Protein AF-A0A395JWM8-F1 (afdb_monomer)

Solvent-accessible surface area (backbone atoms only — not comparable to full-atom values): 9733 Å² total; per-residue (Å²): 135,84,84,75,84,73,68,45,77,62,77,53,15,69,48,20,30,53,41,11,50,42,36,37,53,44,40,49,52,47,51,50,55,53,51,53,53,71,74,50,83,80,61,97,44,68,69,60,53,54,53,48,46,53,49,47,55,51,50,41,54,48,54,44,51,50,44,48,50,55,51,23,53,52,47,15,64,76,66,74,44,68,78,77,38,80,74,30,47,58,53,50,52,55,50,52,52,44,53,50,51,47,51,51,52,41,50,51,29,54,75,72,66,40,64,63,51,33,53,22,52,43,29,38,53,48,18,50,44,38,54,73,65,53,46,103,90,41,76,69,50,53,58,58,20,52,51,29,42,55,42,14,52,51,16,67,78,37,51,87,43,41,54,60,43,40,36,51,53,11,51,51,30,29,54,52,8,52,60,45,42,79,75,108

Foldseek 3Di:
DPPPLPQLQDCAAPLLLQLLVLLLVLLVVLVVLVVVCVVCVPDPCPVVSLVVNLVSVVVSLVSSVVSSVVSSVVSCVVVVHPSDDPSNVVLVVLVVVLSCVLSVVLVVCSVVVVNLLNQLVSLLSVLVSLVVSDDPVPPPSPVLSVLSNVLSVVSVVPSVCSSVSSNVSSVSSSVRNNVRNVVD

Structure (mmCIF, N/CA/C/O backbone):
data_AF-A0A395JWM8-F1
#
_entry.id   AF-A0A395JWM8-F1
#
loop_
_atom_site.group_PDB
_atom_site.id
_atom_site.type_symbol
_atom_site.label_atom_id
_atom_site.label_alt_id
_atom_site.label_comp_id
_atom_site.label_asym_id
_atom_site.label_entity_id
_atom_site.label_seq_id
_atom_site.pdbx_PDB_ins_code
_atom_site.Cartn_x
_atom_site.Cartn_y
_atom_site.Cartn_z
_atom_site.occupancy
_atom_site.B_iso_or_equiv
_atom_site.auth_seq_id
_atom_site.auth_comp_id
_atom_site.auth_asym_id
_atom_site.auth_atom_id
_atom_site.pdbx_PDB_model_num
ATOM 1 N N . MET A 1 1 ? -14.571 0.316 37.210 1.00 34.59 1 MET A N 1
ATOM 2 C CA . MET A 1 1 ? -13.840 0.720 35.985 1.00 34.59 1 MET A CA 1
ATOM 3 C C . MET A 1 1 ? -13.926 -0.396 34.956 1.00 34.59 1 MET A C 1
ATOM 5 O O . MET A 1 1 ? -13.241 -1.399 35.099 1.00 34.59 1 MET A O 1
ATOM 9 N N . ASN A 1 2 ? -14.806 -0.261 33.959 1.00 28.11 2 ASN A N 1
ATOM 10 C CA . ASN A 1 2 ? -14.905 -1.230 32.870 1.00 28.11 2 ASN A CA 1
ATOM 11 C C . ASN A 1 2 ? -13.830 -0.898 31.825 1.00 28.11 2 ASN A C 1
ATOM 13 O O . ASN A 1 2 ? -13.949 0.084 31.094 1.00 28.11 2 ASN A O 1
ATOM 17 N N . ASN A 1 3 ? -12.748 -1.674 31.808 1.00 33.34 3 ASN A N 1
ATOM 18 C CA . ASN A 1 3 ? -11.620 -1.515 30.894 1.00 33.34 3 ASN A CA 1
ATOM 19 C C . ASN A 1 3 ? -12.000 -2.058 29.502 1.00 33.34 3 ASN A C 1
ATOM 21 O O . ASN A 1 3 ? -11.396 -2.995 28.981 1.00 33.34 3 ASN A O 1
ATOM 25 N N . ASN A 1 4 ? -13.029 -1.476 28.885 1.00 35.28 4 ASN A N 1
ATOM 26 C CA . ASN A 1 4 ? -13.345 -1.738 27.490 1.00 35.28 4 ASN A CA 1
ATOM 27 C C . ASN A 1 4 ? -12.269 -1.053 26.641 1.00 35.28 4 ASN A C 1
ATOM 29 O O . ASN A 1 4 ? -12.384 0.122 26.290 1.00 35.28 4 ASN A O 1
ATOM 33 N N . GLY A 1 5 ? -11.201 -1.802 26.342 1.00 39.44 5 GLY A N 1
ATOM 34 C CA . GLY A 1 5 ? -10.105 -1.450 25.436 1.00 39.44 5 GLY A CA 1
ATOM 35 C C . GLY A 1 5 ? -10.590 -1.255 24.000 1.00 39.44 5 GLY A C 1
ATOM 36 O O . GLY A 1 5 ? -10.238 -2.010 23.094 1.00 39.44 5 GLY A O 1
ATOM 37 N N . SER A 1 6 ? -11.442 -0.256 23.790 1.00 43.66 6 SER A N 1
ATOM 38 C CA . SER A 1 6 ? -11.949 0.111 22.482 1.00 43.66 6 SER A CA 1
ATOM 39 C C . SER A 1 6 ? -10.825 0.805 21.713 1.00 43.66 6 SER A C 1
ATOM 41 O O . SER A 1 6 ? -10.387 1.907 22.026 1.00 43.66 6 SER A O 1
ATOM 43 N N . VAL A 1 7 ? -10.283 0.095 20.725 1.00 50.00 7 VAL A N 1
ATOM 44 C CA . VAL A 1 7 ? -9.241 0.619 19.843 1.00 50.00 7 VAL A CA 1
ATOM 45 C C . VAL A 1 7 ? -9.877 1.666 18.932 1.00 50.00 7 VAL A C 1
ATOM 47 O O . VAL A 1 7 ? -10.736 1.341 18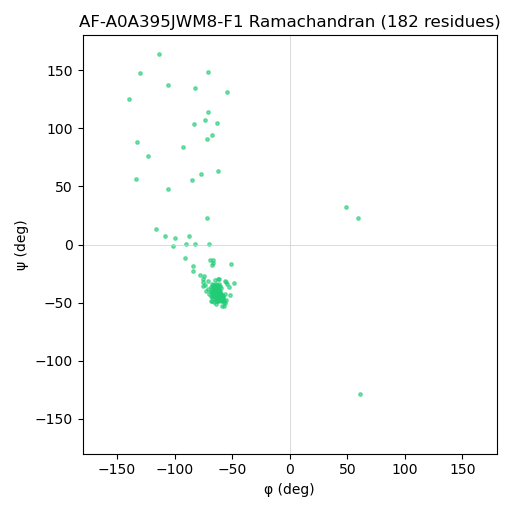.115 1.00 50.00 7 VAL A O 1
ATOM 50 N N . THR A 1 8 ? -9.461 2.919 19.088 1.00 49.91 8 THR A N 1
ATOM 51 C CA . THR A 1 8 ? -9.994 4.077 18.351 1.00 49.91 8 THR A CA 1
ATOM 52 C C . THR A 1 8 ? -9.340 4.269 16.981 1.00 49.91 8 THR A C 1
ATOM 54 O O . THR A 1 8 ? -9.891 4.924 16.103 1.00 49.91 8 THR A O 1
ATOM 57 N N . PHE A 1 9 ? -8.171 3.658 16.776 1.00 49.72 9 PHE A N 1
ATOM 58 C CA . PHE A 1 9 ? -7.410 3.724 15.532 1.00 49.72 9 PHE A CA 1
ATOM 59 C C . PHE A 1 9 ? -7.781 2.538 14.630 1.00 49.72 9 PHE A C 1
ATOM 61 O O . PHE A 1 9 ? -7.160 1.468 14.680 1.00 49.72 9 PHE A O 1
ATOM 68 N N . VAL A 1 10 ? -8.868 2.683 13.867 1.00 55.34 10 VAL A N 1
ATOM 69 C CA . VAL A 1 10 ? -9.337 1.645 12.941 1.00 55.34 10 VAL A CA 1
ATOM 70 C C . VAL A 1 10 ? -9.821 2.274 11.638 1.00 55.34 10 VAL A C 1
ATOM 72 O O . VAL A 1 10 ? -10.731 3.096 11.648 1.00 55.34 10 VAL A O 1
ATOM 75 N N . ALA A 1 11 ? -9.270 1.818 10.511 1.00 55.53 11 ALA A N 1
ATOM 76 C CA . ALA A 1 11 ? -9.900 1.993 9.207 1.00 55.53 11 ALA A CA 1
ATOM 77 C C . ALA A 1 11 ? -11.180 1.142 9.174 1.00 55.53 11 ALA A C 1
ATOM 79 O O . ALA A 1 11 ? -11.124 -0.067 8.948 1.00 55.53 11 ALA A O 1
ATOM 80 N N . LYS A 1 12 ? -12.324 1.744 9.499 1.00 60.56 12 LYS A N 1
ATOM 81 C CA . LYS A 1 12 ? -13.652 1.116 9.445 1.00 60.56 12 LYS A CA 1
ATOM 82 C C . LYS A 1 12 ? -14.615 2.026 8.690 1.00 60.56 12 LYS A C 1
ATOM 84 O O . LYS A 1 12 ? -14.480 3.249 8.754 1.00 60.56 12 LYS A O 1
ATOM 89 N N . GLY A 1 13 ? -15.567 1.426 7.979 1.00 69.50 13 GLY A N 1
ATOM 90 C CA . GLY A 1 13 ? -16.573 2.154 7.213 1.00 69.50 13 GLY A CA 1
ATOM 91 C C . GLY A 1 13 ? -15.953 3.035 6.126 1.00 69.50 13 GLY A C 1
ATOM 92 O O . GLY A 1 13 ? -15.089 2.593 5.364 1.00 69.50 13 GLY A O 1
ATOM 93 N N . PHE A 1 14 ? -16.353 4.309 6.110 1.00 72.31 14 PHE A N 1
ATOM 94 C CA . PHE A 1 14 ? -15.938 5.314 5.122 1.00 72.31 14 PHE A CA 1
ATOM 95 C C . PHE A 1 14 ? -14.420 5.488 4.984 1.00 72.31 14 PHE A C 1
ATOM 97 O O . PHE A 1 14 ? -13.937 5.697 3.874 1.00 72.31 14 PHE A O 1
ATOM 104 N N . ALA A 1 15 ? -13.652 5.346 6.069 1.00 76.81 15 ALA A N 1
ATOM 105 C CA . ALA A 1 15 ? -12.195 5.476 6.009 1.00 76.81 15 ALA A CA 1
ATOM 106 C C . ALA A 1 15 ? -11.557 4.416 5.093 1.00 76.81 15 ALA A C 1
ATOM 108 O O . ALA A 1 15 ? -10.639 4.723 4.340 1.00 76.81 15 ALA A O 1
ATOM 109 N N . SER A 1 16 ? -12.061 3.176 5.124 1.00 78.88 16 SER A N 1
ATOM 110 C CA . SER A 1 16 ? -11.543 2.101 4.267 1.00 78.88 16 SER A CA 1
ATOM 111 C C . SER A 1 16 ? -11.966 2.275 2.809 1.00 78.88 16 SER A C 1
ATOM 113 O O . SER A 1 16 ? -11.178 1.983 1.913 1.00 78.88 16 SER A O 1
ATOM 115 N N . ILE A 1 17 ? -13.175 2.794 2.566 1.00 82.56 17 ILE A N 1
ATOM 116 C CA . ILE A 1 17 ? -13.645 3.126 1.212 1.00 82.56 17 ILE A CA 1
ATOM 117 C C . ILE A 1 17 ? -12.709 4.156 0.578 1.00 82.56 17 ILE A C 1
ATOM 119 O O . ILE A 1 17 ? -12.233 3.956 -0.536 1.00 82.56 17 ILE A O 1
ATOM 123 N N . LEU A 1 18 ? -12.388 5.219 1.316 1.00 83.00 18 LEU A N 1
ATOM 124 C CA . LEU A 1 18 ? -11.545 6.297 0.812 1.00 83.00 18 LEU A CA 1
ATOM 125 C C . LEU A 1 18 ? -10.103 5.828 0.547 1.00 83.00 18 LEU A C 1
ATOM 127 O O . LEU A 1 18 ? -9.544 6.146 -0.499 1.00 83.00 18 LEU A O 1
ATOM 131 N N . ILE A 1 19 ? -9.543 4.986 1.427 1.00 84.56 19 ILE A N 1
ATOM 132 C CA . ILE A 1 19 ? -8.239 4.331 1.206 1.00 84.56 19 ILE A CA 1
ATOM 133 C C . ILE A 1 19 ? -8.249 3.500 -0.086 1.00 84.56 19 ILE A C 1
ATOM 135 O O . ILE A 1 19 ? -7.313 3.583 -0.879 1.00 84.56 19 ILE A O 1
ATOM 139 N N . GLY A 1 20 ? -9.309 2.726 -0.331 1.00 84.69 20 GLY A N 1
ATOM 140 C CA . GLY A 1 20 ? -9.424 1.934 -1.555 1.00 84.69 20 GLY A CA 1
ATOM 141 C C . GLY A 1 20 ? -9.522 2.785 -2.826 1.00 84.69 20 GLY A C 1
ATOM 142 O O . GLY A 1 20 ? -8.890 2.455 -3.829 1.00 84.69 20 GLY A O 1
ATOM 143 N N . ILE A 1 21 ? -10.230 3.920 -2.772 1.00 87.81 21 ILE A N 1
ATOM 144 C CA . ILE A 1 21 ? -10.287 4.894 -3.877 1.00 87.81 21 ILE A CA 1
ATOM 145 C C . ILE A 1 21 ? -8.895 5.470 -4.167 1.00 87.81 21 ILE A C 1
ATOM 147 O O . ILE A 1 21 ? -8.513 5.572 -5.333 1.00 87.81 21 ILE A O 1
ATOM 151 N N . TYR A 1 22 ? -8.107 5.799 -3.139 1.00 88.19 22 TYR A N 1
ATOM 152 C CA . TYR A 1 22 ? -6.743 6.294 -3.345 1.00 88.19 22 TYR A CA 1
ATOM 153 C C . TYR A 1 22 ? -5.828 5.263 -4.004 1.00 88.19 22 TYR A C 1
ATOM 155 O O . TYR A 1 22 ? -5.033 5.637 -4.862 1.00 88.19 22 TYR A O 1
ATOM 163 N N . PHE A 1 23 ? -5.963 3.976 -3.669 1.00 88.69 23 PHE A N 1
ATOM 164 C CA . PHE A 1 23 ? -5.222 2.919 -4.363 1.00 88.69 23 PHE A CA 1
ATOM 165 C C . PHE A 1 23 ? -5.619 2.794 -5.838 1.00 88.69 23 PHE A C 1
ATOM 167 O O . PHE A 1 23 ? -4.738 2.666 -6.687 1.00 88.69 23 PHE A O 1
ATOM 174 N N . LEU A 1 24 ? -6.915 2.884 -6.158 1.00 90.25 24 LEU A N 1
ATOM 175 C CA . LEU A 1 24 ? -7.394 2.838 -7.544 1.00 90.25 24 LEU A CA 1
ATOM 176 C C . LEU A 1 24 ? -6.892 4.029 -8.365 1.00 90.25 24 LEU A C 1
ATOM 178 O O . LEU A 1 24 ? -6.357 3.842 -9.459 1.00 90.25 24 LEU A O 1
ATOM 182 N N . LEU A 1 25 ? -7.021 5.243 -7.824 1.00 89.50 25 LEU A N 1
ATOM 183 C CA . LEU A 1 25 ? -6.516 6.453 -8.472 1.00 89.50 25 LEU A CA 1
ATOM 184 C C . LEU A 1 25 ? -4.995 6.399 -8.626 1.00 89.50 25 LEU A C 1
ATOM 186 O O . LEU A 1 25 ? -4.486 6.661 -9.711 1.00 89.50 25 LEU A O 1
ATOM 190 N N . GLY A 1 26 ? -4.273 5.999 -7.577 1.00 86.62 26 GLY A N 1
ATOM 191 C CA . GLY A 1 26 ? -2.822 5.840 -7.612 1.00 86.62 26 GLY A CA 1
ATOM 192 C C . GLY A 1 26 ? -2.371 4.878 -8.710 1.00 86.62 26 GLY A C 1
ATOM 193 O O . GLY A 1 26 ? -1.545 5.242 -9.542 1.00 86.62 26 GLY A O 1
ATOM 194 N N . ALA A 1 27 ? -2.963 3.682 -8.772 1.00 89.50 27 ALA A N 1
ATOM 195 C CA . ALA A 1 27 ? -2.657 2.700 -9.812 1.00 89.50 27 ALA A CA 1
ATOM 196 C C . ALA A 1 27 ? -2.959 3.238 -11.222 1.00 89.50 27 ALA A C 1
ATOM 198 O O . ALA A 1 27 ? -2.170 3.026 -12.144 1.00 89.50 27 ALA A O 1
ATOM 199 N N . TYR A 1 28 ? -4.076 3.953 -11.391 1.00 90.38 28 TYR A N 1
ATOM 200 C CA . TYR A 1 28 ? -4.449 4.580 -12.660 1.00 90.38 28 TYR A CA 1
ATOM 201 C C . TYR A 1 28 ? -3.445 5.650 -13.101 1.00 90.38 28 TYR A C 1
ATOM 203 O O . TYR A 1 28 ? -2.980 5.606 -14.240 1.00 90.38 28 TYR A O 1
ATOM 211 N N . PHE A 1 29 ? -3.068 6.572 -12.211 1.00 87.25 29 PHE A N 1
ATOM 212 C CA . PHE A 1 29 ? -2.105 7.625 -12.536 1.00 87.25 29 PHE A CA 1
ATOM 213 C C . PHE A 1 29 ? -0.725 7.052 -12.860 1.00 87.25 29 PHE A C 1
ATOM 215 O O . PHE A 1 29 ? -0.154 7.437 -13.875 1.00 87.25 29 PHE A O 1
ATOM 222 N N . ILE A 1 30 ? -0.237 6.074 -12.087 1.00 86.56 30 ILE A N 1
ATOM 223 C CA . ILE A 1 30 ? 1.038 5.397 -12.380 1.00 86.56 30 ILE A CA 1
ATOM 224 C C . ILE A 1 30 ? 0.989 4.747 -13.771 1.00 86.56 30 ILE A C 1
ATOM 226 O O . ILE A 1 30 ? 1.902 4.936 -14.574 1.00 86.56 30 ILE A O 1
ATOM 230 N N . LYS A 1 31 ? -0.095 4.027 -14.098 1.00 88.12 31 LYS A N 1
ATOM 231 C C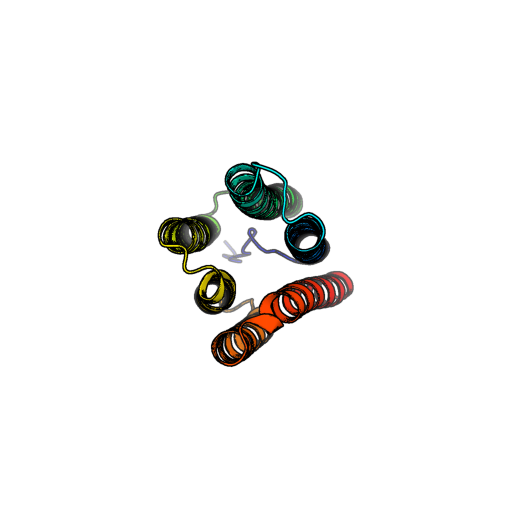A . LYS A 1 31 ? -0.256 3.391 -15.416 1.00 88.12 31 LYS A CA 1
ATOM 232 C C . LYS A 1 31 ? -0.321 4.420 -16.546 1.00 88.12 31 LYS A C 1
ATOM 234 O O . LYS A 1 31 ? 0.267 4.196 -17.598 1.00 88.12 31 LYS A O 1
ATOM 239 N N . SER A 1 32 ? -1.014 5.535 -16.329 1.00 85.44 32 SER A N 1
ATOM 240 C CA . SER A 1 32 ? -1.105 6.631 -17.298 1.00 85.44 32 SER A CA 1
ATOM 241 C C . SER A 1 32 ? 0.273 7.238 -17.584 1.00 85.44 32 SER A C 1
ATOM 243 O O . SER A 1 32 ? 0.659 7.354 -18.744 1.00 85.44 32 SER A O 1
ATOM 245 N N . THR A 1 33 ? 1.064 7.526 -16.545 1.00 83.75 33 THR A N 1
ATOM 246 C CA . THR A 1 33 ? 2.439 8.031 -16.695 1.00 83.75 33 THR A CA 1
ATOM 247 C C . THR A 1 33 ? 3.325 7.047 -17.465 1.00 83.75 33 THR A C 1
ATOM 249 O O . THR A 1 33 ? 4.024 7.458 -18.388 1.00 83.75 33 THR A O 1
ATOM 252 N N . ILE A 1 34 ? 3.243 5.746 -17.164 1.00 82.56 34 ILE A N 1
ATOM 253 C CA . ILE A 1 34 ? 4.003 4.707 -17.884 1.00 82.56 34 ILE A CA 1
ATOM 254 C C . ILE A 1 34 ? 3.566 4.593 -19.353 1.00 82.56 34 ILE A C 1
ATOM 256 O O . ILE A 1 34 ? 4.404 4.462 -20.239 1.00 82.56 34 ILE A O 1
ATOM 260 N N . ASN A 1 35 ? 2.269 4.667 -19.652 1.00 82.94 35 ASN A N 1
ATOM 261 C CA . ASN A 1 35 ? 1.793 4.582 -21.035 1.00 82.94 35 ASN A CA 1
ATOM 262 C C . ASN A 1 35 ? 2.208 5.802 -21.871 1.00 82.94 35 ASN A C 1
ATOM 264 O O . ASN A 1 35 ? 2.558 5.654 -23.044 1.00 82.94 35 ASN A O 1
ATOM 268 N N . ASN A 1 36 ? 2.196 6.995 -21.271 1.00 76.44 36 ASN A N 1
ATOM 269 C CA . ASN A 1 36 ? 2.671 8.208 -21.935 1.00 76.44 36 ASN A CA 1
ATOM 270 C C . ASN A 1 36 ? 4.167 8.097 -22.277 1.00 76.44 36 ASN A C 1
ATOM 272 O O . ASN A 1 36 ? 4.546 8.404 -23.404 1.00 76.44 36 ASN A O 1
ATOM 276 N N . LEU A 1 37 ? 4.980 7.541 -21.368 1.00 71.75 37 LEU A N 1
ATOM 277 C CA . LEU A 1 37 ? 6.400 7.243 -21.608 1.00 71.75 37 LEU A CA 1
ATOM 278 C C . LEU A 1 37 ? 6.630 6.335 -22.828 1.00 71.75 37 LEU A C 1
ATOM 280 O O . LEU A 1 37 ? 7.529 6.587 -23.625 1.00 71.75 37 LEU A O 1
ATOM 284 N N . VAL A 1 38 ? 5.816 5.287 -22.994 1.00 67.94 38 VAL A N 1
ATOM 285 C CA . VAL A 1 38 ? 5.940 4.337 -24.117 1.00 67.94 38 VAL A CA 1
ATOM 286 C C . VAL A 1 38 ? 5.527 4.967 -25.454 1.00 67.94 38 VAL A C 1
ATOM 288 O O . VAL A 1 38 ? 6.064 4.607 -26.499 1.00 67.94 38 VAL A O 1
ATOM 291 N N . THR A 1 39 ? 4.584 5.913 -25.437 1.00 65.56 39 THR A N 1
ATOM 292 C CA . THR A 1 39 ? 3.988 6.485 -26.658 1.00 65.56 39 THR A CA 1
ATOM 293 C C . THR A 1 39 ? 4.834 7.619 -27.256 1.00 65.56 39 THR A C 1
ATOM 295 O O . THR A 1 39 ? 4.753 7.872 -28.457 1.00 65.56 39 THR A O 1
ATOM 298 N N . THR A 1 40 ? 5.687 8.281 -26.463 1.00 61.94 40 THR A N 1
ATOM 299 C CA . THR A 1 40 ? 6.565 9.374 -26.927 1.00 61.94 40 THR A CA 1
ATOM 300 C C . THR A 1 40 ? 8.049 9.090 -26.639 1.00 61.94 40 THR A C 1
ATOM 302 O O . THR A 1 40 ? 8.627 9.697 -25.738 1.00 61.94 40 THR A O 1
ATOM 305 N N . PRO A 1 41 ? 8.713 8.212 -27.414 1.00 55.25 41 PRO A N 1
ATOM 306 C CA . PRO A 1 41 ? 10.078 7.744 -27.130 1.00 55.25 41 PRO A CA 1
ATOM 307 C C . PRO A 1 41 ? 11.201 8.792 -27.309 1.00 55.25 41 PRO A C 1
ATOM 309 O O . PRO A 1 41 ? 12.366 8.473 -27.088 1.00 55.25 41 PRO A O 1
ATOM 312 N N . HIS A 1 42 ? 10.889 10.036 -27.697 1.00 52.91 42 HIS A N 1
ATOM 313 C CA . HIS A 1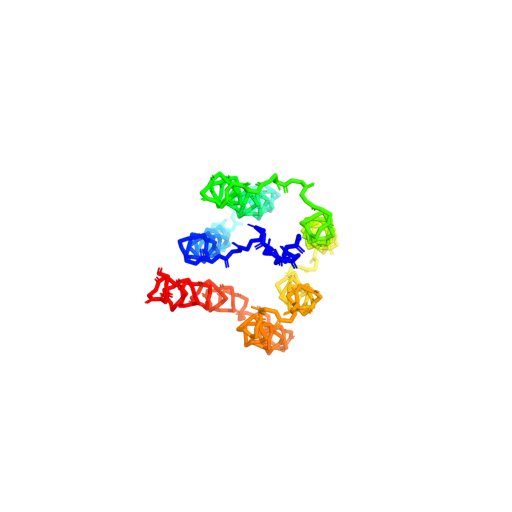 42 ? 11.876 11.089 -27.990 1.00 52.91 42 HIS A CA 1
ATOM 314 C C . HIS A 1 42 ? 11.829 12.313 -27.058 1.00 52.91 42 HIS A C 1
ATOM 316 O O . HIS A 1 42 ? 12.464 13.325 -27.361 1.00 52.91 42 HIS A O 1
ATOM 322 N N . SER A 1 43 ? 11.128 12.263 -25.921 1.00 53.06 43 SER A N 1
ATOM 323 C CA . SER A 1 43 ? 11.244 13.337 -24.927 1.00 53.06 43 SER A CA 1
ATOM 324 C C . SER A 1 43 ? 12.483 13.130 -24.033 1.00 53.06 43 SER A C 1
ATOM 326 O O . SER A 1 43 ? 12.704 12.034 -23.518 1.00 53.06 43 SER A O 1
ATOM 328 N N . PRO A 1 44 ? 13.296 14.171 -23.768 1.00 51.34 44 PRO A N 1
ATOM 329 C CA . PRO A 1 44 ? 14.456 14.096 -22.869 1.00 51.34 44 PRO A CA 1
ATOM 330 C C . PRO A 1 44 ? 14.067 13.983 -21.374 1.00 51.34 44 PRO A C 1
ATOM 332 O O . PRO A 1 44 ? 14.843 14.340 -20.491 1.00 51.34 44 PRO A O 1
ATOM 335 N N . THR A 1 45 ? 12.856 13.509 -21.060 1.00 57.47 45 THR A N 1
ATOM 336 C CA . THR A 1 45 ? 12.191 13.664 -19.755 1.00 57.47 45 THR A CA 1
ATOM 337 C C . THR A 1 45 ? 12.102 12.388 -18.924 1.00 57.47 45 THR A C 1
ATOM 339 O O . THR A 1 45 ? 11.499 12.428 -17.857 1.00 57.47 45 THR A O 1
ATOM 342 N N . VAL A 1 46 ? 12.732 11.283 -19.336 1.00 59.41 46 VAL A N 1
ATOM 343 C CA . VAL A 1 46 ? 12.621 9.973 -18.654 1.00 59.41 46 VAL A CA 1
ATOM 344 C C . VAL A 1 46 ? 12.928 10.062 -17.148 1.00 59.41 46 VAL A C 1
ATOM 346 O O . VAL A 1 46 ? 12.261 9.430 -16.331 1.00 59.41 46 VAL A O 1
ATOM 349 N N . PHE A 1 47 ? 13.884 10.912 -16.753 1.00 59.56 47 PHE A N 1
ATOM 350 C CA . PHE A 1 47 ? 14.166 11.190 -15.341 1.00 59.56 47 PHE A CA 1
ATOM 351 C C . PHE A 1 47 ? 13.000 11.894 -14.630 1.00 59.56 47 PHE A C 1
ATOM 353 O O . PHE A 1 47 ? 12.659 11.515 -13.513 1.00 59.56 47 PHE A O 1
ATOM 360 N N . SER A 1 48 ? 12.353 12.872 -15.272 1.00 67.56 48 SER A N 1
ATOM 361 C CA . SER A 1 48 ? 11.209 13.608 -14.710 1.00 67.56 48 SER A CA 1
ATOM 362 C C . SER A 1 48 ? 10.009 12.703 -14.439 1.00 67.56 48 SER A C 1
ATOM 364 O O . SER A 1 48 ? 9.302 12.896 -13.449 1.00 67.56 48 SER A O 1
ATOM 366 N N . ASP A 1 49 ? 9.789 11.703 -15.287 1.00 70.75 49 ASP A N 1
ATOM 367 C CA . ASP A 1 49 ? 8.621 10.830 -15.185 1.00 70.75 49 ASP A CA 1
ATOM 368 C C . ASP A 1 49 ? 8.759 9.820 -14.031 1.00 70.75 49 ASP A C 1
ATOM 370 O O . ASP A 1 49 ? 7.781 9.522 -13.342 1.00 70.75 49 ASP A O 1
ATOM 374 N N . ILE A 1 50 ? 9.985 9.371 -13.725 1.00 73.75 50 ILE A N 1
ATOM 375 C CA . ILE A 1 50 ? 10.268 8.549 -12.534 1.00 73.75 50 ILE A CA 1
ATOM 376 C C . ILE A 1 50 ? 9.989 9.345 -11.251 1.00 73.75 50 ILE A C 1
ATOM 378 O O . ILE A 1 50 ? 9.331 8.832 -10.341 1.00 73.75 50 ILE A O 1
ATOM 382 N N . TYR A 1 51 ? 10.429 10.608 -11.176 1.00 78.12 51 TYR A N 1
ATOM 383 C CA . TYR A 1 51 ? 10.112 11.477 -10.034 1.00 78.12 51 TYR A CA 1
ATOM 384 C C . TYR A 1 51 ? 8.605 11.707 -9.890 1.00 78.12 51 TYR A C 1
ATOM 386 O O . TYR A 1 51 ? 8.104 11.765 -8.767 1.00 78.12 51 TYR A O 1
ATOM 394 N N . LEU A 1 52 ? 7.870 11.771 -11.003 1.00 81.12 52 LEU A N 1
ATOM 395 C CA . LEU A 1 52 ? 6.412 11.890 -11.010 1.00 81.12 52 LEU A CA 1
ATOM 396 C C . LEU A 1 52 ? 5.749 10.637 -10.409 1.00 81.12 52 LEU A C 1
ATOM 398 O O . LEU A 1 52 ? 4.864 10.761 -9.563 1.00 81.12 52 LEU A O 1
ATOM 402 N N . ILE A 1 53 ? 6.221 9.431 -10.745 1.00 80.50 53 ILE A N 1
ATOM 403 C CA . ILE A 1 53 ? 5.725 8.177 -10.145 1.00 80.50 53 ILE A CA 1
ATOM 404 C C . ILE A 1 53 ? 5.998 8.133 -8.633 1.00 80.50 53 ILE A C 1
ATOM 406 O O . ILE A 1 53 ? 5.104 7.794 -7.853 1.00 80.50 53 ILE A O 1
ATOM 410 N N . VAL A 1 54 ? 7.206 8.512 -8.200 1.00 79.62 54 VAL A N 1
ATOM 411 C CA . VAL A 1 54 ? 7.556 8.587 -6.769 1.00 79.62 54 VAL A CA 1
ATOM 412 C C . VAL A 1 54 ? 6.688 9.620 -6.046 1.00 79.62 54 VAL A C 1
ATOM 414 O O . VAL A 1 54 ? 6.210 9.353 -4.940 1.00 79.62 54 VAL A O 1
ATOM 417 N N . LEU A 1 55 ? 6.424 10.766 -6.679 1.00 83.44 55 LEU A N 1
ATOM 418 C CA . LEU A 1 55 ? 5.527 11.790 -6.151 1.00 83.44 55 LEU A CA 1
ATOM 419 C C . LEU A 1 55 ? 4.101 11.249 -5.988 1.00 83.44 55 LEU A C 1
ATOM 421 O O . LEU A 1 55 ? 3.524 11.421 -4.918 1.00 83.44 55 LEU A O 1
ATOM 425 N N . ILE A 1 56 ? 3.560 10.533 -6.982 1.00 83.88 56 ILE A N 1
ATOM 426 C CA . ILE A 1 56 ? 2.234 9.896 -6.882 1.00 83.88 56 ILE A CA 1
ATOM 427 C C . ILE A 1 56 ? 2.197 8.907 -5.710 1.00 83.88 56 ILE A C 1
ATOM 429 O O . ILE A 1 56 ? 1.270 8.959 -4.900 1.00 83.88 56 ILE A O 1
ATOM 433 N N . LEU A 1 57 ? 3.201 8.032 -5.580 1.00 82.00 57 LEU A N 1
ATOM 434 C CA . LEU A 1 57 ? 3.291 7.071 -4.472 1.00 82.00 57 LEU A CA 1
ATOM 435 C C . LEU A 1 57 ? 3.303 7.775 -3.111 1.00 82.00 57 LEU A C 1
ATOM 437 O O . LEU A 1 57 ? 2.567 7.387 -2.199 1.00 82.00 57 LEU A O 1
ATOM 441 N N . PHE A 1 58 ? 4.100 8.836 -2.987 1.00 82.75 58 PHE A N 1
ATOM 442 C CA . PHE A 1 58 ? 4.178 9.643 -1.776 1.00 82.75 58 PHE A CA 1
ATOM 443 C C . PHE A 1 58 ? 2.844 10.336 -1.461 1.00 82.75 58 PHE A C 1
ATOM 445 O O . PHE A 1 58 ? 2.371 10.273 -0.324 1.00 82.75 58 PHE A O 1
ATOM 452 N N . THR A 1 59 ? 2.188 10.928 -2.463 1.00 84.00 59 THR A N 1
ATOM 453 C CA . THR A 1 59 ? 0.873 11.566 -2.318 1.00 84.00 59 THR A CA 1
ATOM 454 C C . THR A 1 59 ? -0.196 10.566 -1.881 1.00 84.00 59 THR A C 1
ATOM 456 O O . THR A 1 59 ? -0.948 10.852 -0.949 1.00 84.00 59 THR A O 1
ATOM 459 N N . VAL A 1 60 ? -0.247 9.375 -2.485 1.00 85.31 60 VAL A N 1
ATOM 460 C CA . VAL A 1 60 ? -1.205 8.321 -2.106 1.00 85.31 60 VAL A CA 1
ATOM 461 C C . VAL A 1 60 ? -0.987 7.892 -0.652 1.00 85.31 60 VAL A C 1
ATOM 463 O O . VAL A 1 60 ? -1.945 7.827 0.123 1.00 85.31 60 VAL A O 1
ATOM 466 N N . LEU A 1 61 ? 0.264 7.662 -0.243 1.00 81.69 61 LEU A N 1
ATOM 467 C CA . LEU A 1 61 ? 0.601 7.296 1.139 1.00 81.69 61 LEU A CA 1
ATOM 468 C C . LEU A 1 61 ? 0.229 8.392 2.150 1.00 81.69 61 LEU A C 1
ATOM 470 O O . LEU A 1 61 ? -0.301 8.085 3.229 1.00 81.69 61 LEU A O 1
ATOM 474 N N . LEU A 1 62 ? 0.459 9.660 1.801 1.00 83.12 62 LEU A N 1
ATOM 475 C CA . LEU A 1 62 ? 0.052 10.809 2.609 1.00 83.12 62 LEU A CA 1
ATOM 476 C C . LEU A 1 62 ? -1.470 10.898 2.742 1.00 83.12 62 LEU A C 1
ATOM 478 O O . LEU A 1 62 ? -1.969 11.001 3.864 1.00 83.12 62 LEU A O 1
ATOM 482 N N . CYS A 1 63 ? -2.217 10.802 1.639 1.00 81.69 63 CYS A N 1
ATOM 483 C CA . CYS A 1 63 ? -3.683 10.848 1.646 1.00 81.69 63 CYS A CA 1
ATOM 484 C C . CYS A 1 63 ? -4.294 9.717 2.487 1.00 81.69 63 CYS A C 1
ATOM 486 O O . CYS A 1 63 ? -5.201 9.965 3.294 1.00 81.69 63 CYS A O 1
ATOM 488 N N . CYS A 1 64 ? -3.766 8.496 2.368 1.00 79.75 64 CYS A N 1
ATOM 489 C CA . CYS A 1 64 ? -4.169 7.357 3.194 1.00 79.75 64 CYS A CA 1
ATOM 490 C C . CYS A 1 64 ? -3.922 7.621 4.687 1.00 79.75 64 CYS A C 1
ATOM 492 O O . CYS A 1 64 ? -4.812 7.408 5.516 1.00 79.75 64 CYS A O 1
ATOM 494 N N . SER A 1 65 ? -2.740 8.136 5.035 1.00 76.38 65 SER A N 1
ATOM 495 C CA . SER A 1 65 ? -2.374 8.426 6.427 1.00 76.38 65 SER A CA 1
ATOM 496 C C . SER A 1 65 ? -3.208 9.557 7.026 1.00 76.38 65 SER A C 1
ATOM 498 O O . SER A 1 65 ? -3.684 9.442 8.159 1.00 76.38 65 SER A O 1
ATOM 500 N N . LEU A 1 66 ? -3.447 10.622 6.258 1.00 76.38 66 LEU A N 1
ATOM 501 C CA . LEU A 1 66 ? -4.257 11.759 6.684 1.00 76.38 66 LEU A CA 1
ATOM 502 C C . LEU A 1 66 ? -5.712 11.342 6.916 1.00 76.38 66 LEU A C 1
ATOM 504 O O . LEU A 1 66 ? -6.302 11.685 7.939 1.00 76.38 66 LEU A O 1
ATOM 508 N N . THR A 1 67 ? -6.264 10.533 6.011 1.00 77.31 67 THR A N 1
ATOM 509 C CA . THR A 1 67 ? -7.614 9.973 6.145 1.00 77.31 67 THR A CA 1
ATOM 510 C C . THR A 1 67 ? -7.746 9.170 7.423 1.00 77.31 67 THR A C 1
ATOM 512 O O . THR A 1 67 ? -8.669 9.392 8.209 1.00 77.31 67 THR A O 1
ATOM 515 N N . LEU A 1 68 ? -6.794 8.275 7.683 1.00 73.12 68 LEU A N 1
ATOM 516 C CA . LEU A 1 68 ? -6.823 7.474 8.894 1.00 73.12 68 LEU A CA 1
ATOM 517 C C . LEU A 1 68 ? -6.751 8.343 10.155 1.00 73.12 68 LEU A C 1
ATOM 519 O O . LEU A 1 68 ? -7.476 8.088 11.116 1.00 73.12 68 LEU A O 1
ATOM 523 N N . PHE A 1 69 ? -5.931 9.395 10.138 1.00 74.12 69 PHE A N 1
ATOM 524 C CA . PHE A 1 69 ? -5.798 10.325 11.256 1.00 74.12 69 PHE A CA 1
ATOM 525 C C . PHE A 1 69 ? -7.077 11.141 11.507 1.00 74.12 69 PHE A C 1
ATOM 527 O O . PHE A 1 69 ? -7.530 11.238 12.651 1.00 74.12 69 PHE A O 1
ATOM 534 N N . ILE A 1 70 ? -7.701 11.685 10.455 1.00 75.69 70 ILE A N 1
ATOM 535 C CA . ILE A 1 70 ? -8.951 12.458 10.554 1.00 75.69 70 ILE A CA 1
ATOM 536 C C . ILE A 1 70 ? -10.077 11.581 11.111 1.00 75.69 70 ILE A C 1
ATOM 538 O O . ILE A 1 70 ? -10.765 11.976 12.058 1.00 75.69 70 ILE A O 1
ATOM 542 N N . PHE A 1 71 ? -10.243 10.370 10.574 1.00 69.44 71 PHE A N 1
ATOM 543 C CA . PHE A 1 71 ? -11.278 9.452 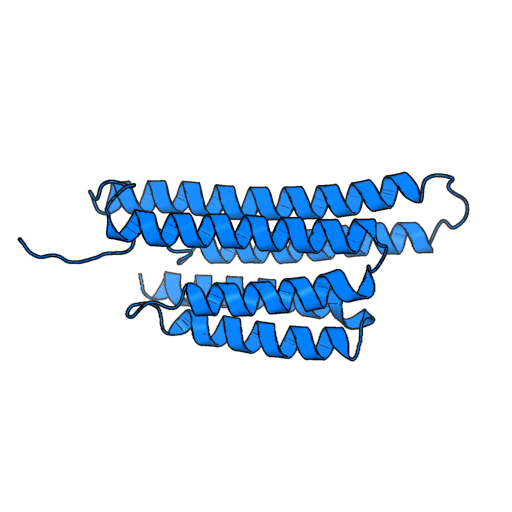11.045 1.00 69.44 71 PHE A CA 1
ATOM 544 C C . PHE A 1 71 ? -10.996 8.937 12.457 1.00 69.44 71 PHE A C 1
ATOM 546 O O . PHE A 1 71 ? -11.927 8.858 13.256 1.00 69.44 71 PHE A O 1
ATOM 553 N N . ALA A 1 72 ? -9.736 8.682 12.821 1.00 66.88 72 ALA A N 1
ATOM 554 C CA . ALA A 1 72 ? -9.373 8.349 14.198 1.00 66.88 72 ALA A CA 1
ATOM 555 C C . ALA A 1 72 ? -9.717 9.488 15.176 1.00 66.88 72 ALA A C 1
ATOM 557 O O . ALA A 1 72 ? -10.250 9.227 16.257 1.00 66.88 72 ALA A O 1
ATOM 558 N N . LYS A 1 73 ? -9.481 10.752 14.786 1.00 67.19 73 LYS A N 1
ATOM 559 C CA . LYS A 1 73 ? -9.875 11.944 15.560 1.00 67.19 73 LYS A CA 1
ATOM 560 C C . LYS A 1 73 ? -11.388 12.032 15.749 1.00 67.19 73 LYS A C 1
ATOM 562 O O . LYS A 1 73 ? -11.844 12.273 16.868 1.00 67.19 73 LYS A O 1
ATOM 567 N N . LYS A 1 74 ? -12.159 11.803 14.683 1.00 67.12 74 LYS A N 1
ATOM 568 C CA . LYS A 1 74 ? -13.628 11.797 14.732 1.00 67.12 74 LYS A CA 1
ATOM 569 C C . LYS A 1 74 ? -14.156 10.689 15.653 1.00 67.12 74 LYS A C 1
ATOM 571 O O . LYS A 1 74 ? -14.928 10.981 16.563 1.00 67.12 74 LYS A O 1
ATOM 576 N N . LEU A 1 75 ? -13.653 9.463 15.499 1.00 63.53 75 LEU A N 1
ATOM 577 C CA . LEU A 1 75 ? -14.075 8.303 16.293 1.00 63.53 75 LEU A CA 1
ATOM 578 C C . LEU A 1 75 ? -13.749 8.461 17.790 1.00 63.53 75 LEU A C 1
ATOM 580 O O . LEU A 1 75 ? -14.497 7.988 18.643 1.00 63.53 75 LEU A O 1
ATOM 584 N N . ALA A 1 76 ? -12.637 9.124 18.124 1.00 60.25 76 ALA A N 1
ATOM 585 C CA . ALA A 1 76 ? -12.265 9.414 19.510 1.00 60.25 76 ALA A CA 1
ATOM 586 C C . ALA A 1 76 ? -13.201 10.428 20.166 1.00 60.25 76 ALA A C 1
ATOM 588 O O . ALA A 1 76 ? -13.593 10.242 21.319 1.00 60.25 76 ALA A O 1
ATOM 589 N N . LYS A 1 77 ? -13.597 11.463 19.414 1.00 61.28 77 LYS A N 1
ATOM 590 C CA . LYS A 1 77 ? -14.558 12.468 19.876 1.00 61.28 77 LYS A CA 1
ATOM 591 C C . LYS A 1 77 ? -15.937 11.847 20.115 1.00 61.28 77 LYS A C 1
ATOM 593 O O . LYS A 1 77 ? -16.534 12.106 21.152 1.00 61.28 77 LYS A O 1
ATOM 598 N N . GLU A 1 78 ? -16.402 10.994 19.202 1.00 61.62 78 GLU A N 1
ATOM 599 C CA . GLU A 1 78 ? -17.695 10.298 19.319 1.00 61.62 78 GLU A CA 1
ATOM 600 C C . GLU A 1 78 ? -17.737 9.312 20.495 1.00 61.62 78 GLU A C 1
ATOM 602 O O . GLU A 1 78 ? -18.767 9.173 21.146 1.00 61.62 78 GLU A O 1
ATOM 607 N N . ARG A 1 79 ? -16.615 8.654 20.813 1.00 61.72 79 ARG A N 1
ATOM 608 C CA . ARG A 1 79 ? -16.539 7.674 21.912 1.00 61.72 79 ARG A CA 1
ATOM 609 C C . ARG A 1 79 ? -16.159 8.275 23.267 1.00 61.72 79 ARG A C 1
ATOM 611 O O . ARG A 1 79 ? -16.026 7.523 24.226 1.00 61.72 79 ARG A O 1
ATOM 618 N N . GLN A 1 80 ? -15.943 9.592 23.344 1.00 58.84 80 GLN A N 1
ATOM 619 C CA . GLN A 1 80 ? -15.420 10.294 24.526 1.00 58.84 80 GLN A CA 1
ATOM 620 C C . GLN A 1 80 ? -14.158 9.646 25.134 1.00 58.84 80 GLN A C 1
ATOM 622 O O . GLN A 1 80 ? -13.923 9.698 26.339 1.00 58.84 80 GLN A O 1
ATOM 627 N N . VAL A 1 81 ? -13.316 9.034 24.296 1.00 60.38 81 VAL A N 1
ATOM 628 C CA . VAL A 1 81 ? -12.037 8.450 24.724 1.00 60.38 81 VAL A CA 1
ATOM 629 C C . VAL A 1 81 ? -10.912 9.364 24.255 1.00 60.38 81 VAL A C 1
ATOM 631 O O . VAL A 1 81 ? -10.907 9.814 23.110 1.00 60.38 81 VAL A O 1
ATOM 634 N N . LEU A 1 82 ? -9.916 9.605 25.112 1.00 53.59 82 LEU A N 1
ATOM 635 C CA . LEU A 1 82 ? -8.693 10.300 24.708 1.00 53.59 82 LEU A CA 1
ATOM 636 C C . LEU A 1 82 ? -8.054 9.584 23.505 1.00 53.59 82 LEU A C 1
ATOM 638 O O . LEU A 1 82 ? -7.826 8.372 23.537 1.00 53.59 82 LEU A O 1
ATOM 642 N N . LEU A 1 83 ? -7.703 10.349 22.465 1.00 51.72 83 LEU A N 1
ATOM 643 C CA . LEU A 1 83 ? -6.980 9.868 21.273 1.00 51.72 83 LEU A CA 1
ATOM 644 C C . LEU A 1 83 ? -5.748 9.023 21.629 1.00 51.72 83 LEU A C 1
ATOM 646 O O . LEU A 1 83 ? -5.407 8.058 20.940 1.00 51.72 83 LEU A O 1
ATOM 650 N N . TYR A 1 84 ? -5.121 9.382 22.747 1.00 48.50 84 TYR A N 1
ATOM 651 C CA . TYR A 1 84 ? -3.889 8.821 23.271 1.00 48.50 84 TYR A CA 1
ATOM 652 C C . TYR A 1 84 ? -4.127 7.909 24.488 1.00 48.50 84 TYR A C 1
ATOM 654 O O . TYR A 1 84 ? -3.461 8.023 25.511 1.00 48.50 84 TYR A O 1
ATOM 662 N N . ASN A 1 85 ? -5.094 6.992 24.407 1.00 57.75 85 ASN A N 1
ATOM 663 C CA . ASN A 1 85 ? -5.218 5.919 25.400 1.00 57.75 85 ASN A CA 1
ATOM 664 C C . ASN A 1 85 ? -4.058 4.902 25.238 1.00 57.75 85 ASN A C 1
ATOM 666 O O . ASN A 1 85 ? -3.588 4.659 24.124 1.00 57.75 85 ASN A O 1
ATOM 670 N N . ILE A 1 86 ? -3.601 4.266 26.320 1.00 53.50 86 ILE A N 1
ATOM 671 C CA . ILE A 1 86 ? -2.448 3.340 26.371 1.00 53.50 86 ILE A CA 1
ATOM 672 C C . ILE A 1 86 ? -2.581 2.179 25.358 1.00 53.50 86 ILE A C 1
ATOM 674 O O . ILE A 1 86 ? -1.588 1.754 24.764 1.00 53.50 86 ILE A O 1
ATOM 678 N N . SER A 1 87 ? -3.808 1.718 25.076 1.00 53.94 87 SER A N 1
ATOM 679 C CA . SER A 1 87 ? -4.084 0.726 24.013 1.00 53.94 87 SER A CA 1
ATOM 680 C C . SER A 1 87 ? -4.022 1.299 22.584 1.00 53.94 87 SER A C 1
ATOM 682 O O . SER A 1 87 ? -3.658 0.588 21.644 1.00 53.94 87 SER A O 1
ATOM 684 N N . SER A 1 88 ? -4.338 2.586 22.403 1.00 59.56 88 SER A N 1
ATOM 685 C CA . SER A 1 88 ? -4.230 3.299 21.119 1.00 59.56 88 SER A CA 1
ATOM 686 C C . SER A 1 88 ? -2.765 3.572 20.767 1.00 59.56 88 SER A C 1
ATOM 688 O O . SER A 1 88 ? -2.356 3.342 19.631 1.00 59.56 88 SER A O 1
ATOM 690 N N . LYS A 1 89 ? -1.939 3.937 21.761 1.00 65.25 89 LYS A N 1
ATOM 691 C CA . LYS A 1 89 ? -0.518 4.279 21.575 1.00 65.25 89 LYS A CA 1
ATOM 692 C C . LYS A 1 89 ? 0.269 3.163 20.879 1.00 65.25 89 LYS A C 1
ATOM 694 O O . LYS A 1 89 ? 0.929 3.426 19.882 1.00 65.25 89 LYS A O 1
ATOM 699 N N . LYS A 1 90 ? 0.120 1.906 21.321 1.00 69.38 90 LYS A N 1
ATOM 700 C CA . LYS A 1 90 ? 0.763 0.748 20.664 1.00 69.38 90 LYS A CA 1
ATOM 701 C C . LYS A 1 90 ? 0.305 0.570 19.213 1.00 69.38 90 LYS A C 1
ATOM 703 O O . LYS A 1 90 ? 1.124 0.310 18.340 1.00 69.38 90 LYS A O 1
ATOM 708 N N . THR A 1 91 ? -0.992 0.733 18.950 1.00 67.69 91 THR A N 1
ATOM 709 C CA . THR A 1 91 ? -1.555 0.578 17.598 1.00 67.69 91 THR A CA 1
ATOM 710 C C . THR A 1 91 ? -1.045 1.670 16.659 1.00 67.69 91 THR A C 1
ATOM 712 O O . THR A 1 91 ? -0.653 1.363 15.539 1.00 67.69 91 THR A O 1
ATOM 715 N N . VAL A 1 92 ? -0.994 2.921 17.127 1.00 71.25 92 VAL A N 1
ATOM 716 C CA . VAL A 1 92 ? -0.456 4.057 16.365 1.00 71.25 92 VAL A CA 1
ATOM 717 C C . VAL A 1 92 ? 1.033 3.870 16.091 1.00 71.25 92 VAL A C 1
ATOM 719 O O . VAL A 1 92 ? 1.451 4.027 14.952 1.00 71.25 92 VAL A O 1
ATOM 722 N N . THR A 1 93 ? 1.834 3.465 17.082 1.00 73.81 93 THR A N 1
ATOM 723 C CA . THR A 1 93 ? 3.273 3.232 16.877 1.00 73.81 93 THR A CA 1
ATOM 724 C C . THR A 1 93 ? 3.532 2.161 15.817 1.00 73.81 93 THR A C 1
ATOM 726 O O . THR A 1 93 ? 4.314 2.394 14.901 1.00 73.81 93 THR A O 1
ATOM 729 N N . ILE A 1 94 ? 2.849 1.014 15.887 1.00 79.50 94 ILE A N 1
ATOM 730 C CA . ILE A 1 94 ? 3.021 -0.052 14.887 1.00 79.50 94 ILE A CA 1
ATOM 731 C C . ILE A 1 94 ? 2.479 0.387 13.511 1.00 79.50 94 ILE A C 1
ATOM 733 O O . ILE A 1 94 ? 3.054 0.027 12.485 1.00 79.50 94 ILE A O 1
ATOM 737 N N . TYR A 1 95 ? 1.404 1.187 13.462 1.00 80.50 95 TYR A N 1
ATOM 738 C CA . TYR A 1 95 ? 0.927 1.791 12.213 1.00 80.50 95 TYR A CA 1
ATOM 739 C C . TYR A 1 95 ? 2.013 2.668 11.575 1.00 80.50 95 TYR A C 1
ATOM 741 O O . TYR A 1 95 ? 2.375 2.453 10.420 1.00 80.50 95 TYR A O 1
ATOM 749 N N . THR A 1 96 ? 2.572 3.604 12.343 1.00 78.12 96 THR A N 1
ATOM 750 C CA . THR A 1 96 ? 3.598 4.538 11.867 1.00 78.12 96 THR A CA 1
ATOM 751 C C . THR A 1 96 ? 4.853 3.803 11.402 1.00 78.12 96 THR A C 1
ATOM 753 O O . THR A 1 96 ? 5.348 4.087 10.316 1.00 78.12 96 THR A O 1
ATOM 756 N N . ILE A 1 97 ? 5.329 2.818 12.172 1.00 83.50 97 ILE A N 1
ATOM 757 C CA . ILE A 1 97 ? 6.481 1.987 11.785 1.00 83.50 97 ILE A CA 1
ATOM 758 C C . ILE A 1 97 ? 6.202 1.254 10.468 1.00 83.50 97 ILE A C 1
ATOM 760 O O . ILE A 1 97 ? 7.059 1.231 9.591 1.00 83.50 97 ILE A O 1
ATOM 764 N N . GLY A 1 98 ? 5.001 0.696 10.300 1.00 85.75 98 GLY A N 1
ATOM 765 C CA . GLY A 1 98 ? 4.620 0.003 9.070 1.00 85.75 98 GLY A CA 1
ATOM 766 C C . GLY A 1 98 ? 4.604 0.897 7.835 1.00 85.75 98 GLY A C 1
ATOM 767 O O . GLY A 1 98 ? 5.137 0.507 6.802 1.00 85.75 98 GLY A O 1
ATOM 768 N N . ILE A 1 99 ? 4.047 2.107 7.942 1.00 82.38 99 ILE A N 1
ATOM 769 C CA . ILE A 1 99 ? 4.049 3.082 6.840 1.00 82.38 99 ILE A CA 1
ATOM 770 C C . ILE A 1 99 ? 5.471 3.514 6.485 1.00 82.38 99 ILE A C 1
ATOM 772 O O . ILE A 1 99 ? 5.811 3.551 5.304 1.00 82.38 99 ILE A O 1
ATOM 776 N N . ILE A 1 100 ? 6.311 3.798 7.486 1.00 85.88 100 ILE A N 1
ATOM 777 C CA . ILE A 1 100 ? 7.717 4.151 7.255 1.00 85.88 100 ILE A CA 1
ATOM 778 C C . ILE A 1 100 ? 8.435 3.002 6.541 1.00 85.88 100 ILE A C 1
ATOM 780 O O . ILE A 1 100 ? 9.137 3.242 5.564 1.00 85.88 100 ILE A O 1
ATOM 784 N N . LEU A 1 101 ? 8.216 1.758 6.976 1.00 89.88 101 LEU A N 1
ATOM 785 C CA . LEU A 1 101 ? 8.819 0.579 6.359 1.00 89.88 101 LEU A CA 1
ATOM 786 C C . LEU A 1 101 ? 8.354 0.386 4.906 1.00 89.88 101 LEU A C 1
ATOM 788 O O . LEU A 1 101 ? 9.178 0.122 4.032 1.00 89.88 101 LEU A O 1
ATOM 792 N N . LEU A 1 102 ? 7.058 0.550 4.627 1.00 88.88 102 LEU A N 1
ATOM 793 C CA . LEU A 1 102 ? 6.493 0.462 3.273 1.00 88.88 102 LEU A CA 1
ATOM 794 C C . LEU A 1 102 ? 7.048 1.543 2.344 1.00 88.88 102 LEU A C 1
ATOM 796 O O . LEU A 1 102 ? 7.398 1.256 1.199 1.00 88.88 102 LEU A O 1
ATOM 800 N N . PHE A 1 103 ? 7.146 2.777 2.835 1.00 86.69 103 PHE A N 1
ATOM 801 C CA . PHE A 1 103 ? 7.670 3.887 2.052 1.00 86.69 103 PHE A CA 1
ATOM 802 C C . PHE A 1 103 ? 9.168 3.728 1.784 1.00 86.69 103 PHE A C 1
ATOM 804 O O . PHE A 1 103 ? 9.595 3.822 0.636 1.00 86.69 103 PHE A O 1
ATOM 811 N N . LEU A 1 104 ? 9.956 3.428 2.821 1.00 88.31 104 LEU A N 1
ATOM 812 C CA . LEU A 1 104 ? 11.407 3.314 2.704 1.00 88.31 104 LEU A CA 1
ATOM 813 C C . LEU A 1 104 ? 11.813 2.129 1.824 1.00 88.31 104 LEU A C 1
ATOM 815 O O . LEU A 1 104 ? 12.673 2.288 0.966 1.00 88.31 104 LEU A O 1
ATOM 819 N N . SER A 1 105 ? 11.16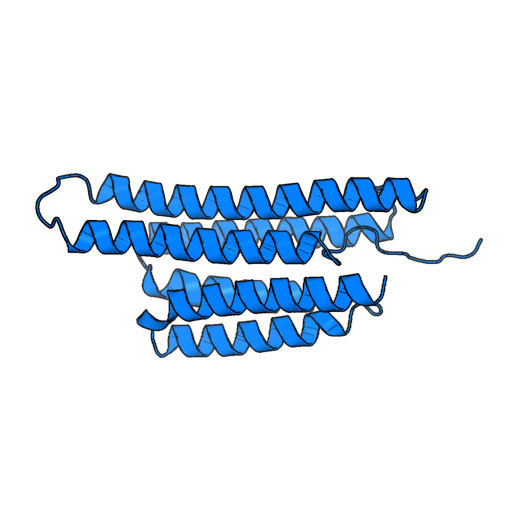5 0.970 1.982 1.00 90.12 105 SER A N 1
ATOM 820 C CA . SER A 1 105 ? 11.406 -0.186 1.105 1.00 90.12 105 SER A CA 1
ATOM 821 C C . SER A 1 105 ? 11.099 0.141 -0.356 1.00 90.12 105 SER A C 1
ATOM 823 O O . SER A 1 105 ? 11.950 -0.077 -1.213 1.00 90.12 105 SER A O 1
ATOM 825 N N . SER A 1 106 ? 9.939 0.741 -0.640 1.00 86.50 106 SER A N 1
ATOM 826 C CA . SER A 1 106 ? 9.579 1.153 -2.003 1.00 86.50 106 SER A CA 1
ATOM 827 C C . SER A 1 106 ? 10.60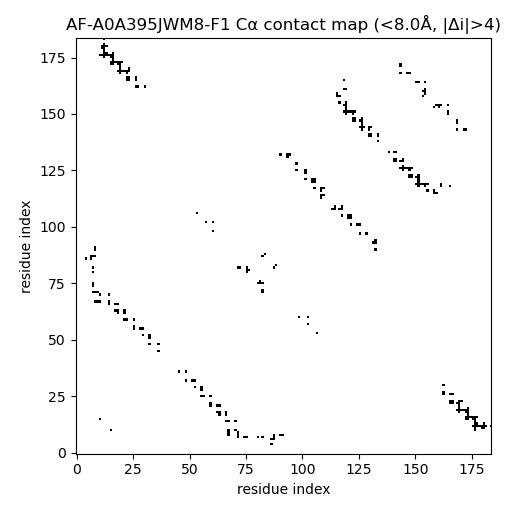5 2.133 -2.578 1.00 86.50 106 SER A C 1
ATOM 829 O O . SER A 1 106 ? 11.042 1.966 -3.714 1.00 86.50 106 SER A O 1
ATOM 831 N N . LEU A 1 107 ? 11.047 3.113 -1.784 1.00 86.69 107 LEU A N 1
ATOM 832 C CA . LEU A 1 107 ? 12.036 4.107 -2.197 1.00 86.69 107 LEU A CA 1
ATOM 833 C C . LEU A 1 107 ? 13.410 3.481 -2.481 1.00 86.69 107 LEU A C 1
ATOM 835 O O . LEU A 1 107 ? 14.026 3.824 -3.488 1.00 86.69 107 LEU A O 1
ATOM 839 N N . MET A 1 108 ? 13.864 2.527 -1.660 1.00 88.44 108 MET A N 1
ATOM 840 C CA . MET A 1 108 ? 15.110 1.798 -1.921 1.00 88.44 108 MET A CA 1
ATOM 841 C C . MET A 1 108 ? 15.036 1.012 -3.233 1.00 88.44 108 MET A C 1
ATOM 843 O O . MET A 1 108 ? 15.961 1.091 -4.038 1.00 88.44 108 MET A O 1
ATOM 847 N N . LEU A 1 109 ? 13.935 0.296 -3.493 1.00 87.56 109 LEU A N 1
ATOM 848 C CA . LEU A 1 109 ? 13.774 -0.438 -4.754 1.00 87.56 109 LEU A CA 1
ATOM 849 C C . LEU A 1 109 ? 13.784 0.499 -5.970 1.00 87.56 109 LEU A C 1
ATOM 851 O O . LEU A 1 109 ? 14.399 0.169 -6.984 1.00 87.56 109 LEU A O 1
ATOM 855 N N . PHE A 1 110 ? 13.165 1.677 -5.854 1.00 82.38 110 PHE A N 1
ATOM 856 C CA . PHE A 1 110 ? 13.230 2.719 -6.881 1.00 82.38 110 PHE A CA 1
ATOM 857 C C . PHE A 1 110 ? 14.660 3.224 -7.110 1.00 82.38 110 PHE A C 1
ATOM 859 O O . PHE A 1 110 ? 15.074 3.376 -8.258 1.00 82.38 110 PHE A O 1
ATOM 866 N N . GLN A 1 111 ? 15.429 3.448 -6.041 1.00 84.94 111 GLN A N 1
ATOM 867 C CA . GLN A 1 111 ? 16.813 3.920 -6.132 1.00 84.94 111 GLN A CA 1
ATOM 868 C C . GLN A 1 111 ? 17.732 2.912 -6.839 1.00 84.94 111 GLN A C 1
ATOM 870 O O . GLN A 1 111 ? 18.621 3.316 -7.585 1.00 84.94 111 GLN A O 1
ATOM 875 N N . TYR A 1 112 ? 17.497 1.612 -6.648 1.00 86.56 112 TYR A N 1
ATOM 876 C CA . TYR A 1 112 ? 18.233 0.539 -7.326 1.00 86.56 112 TYR A CA 1
ATOM 877 C C . TYR A 1 112 ? 17.643 0.139 -8.692 1.00 86.56 112 TYR A C 1
ATOM 879 O O . TYR A 1 112 ? 18.098 -0.836 -9.281 1.00 86.56 112 TYR A O 1
ATOM 887 N N . GLN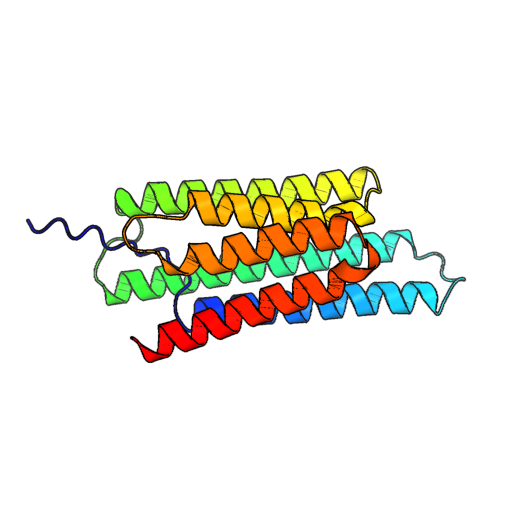 A 1 113 ? 16.640 0.868 -9.198 1.00 83.06 113 GLN A N 1
ATOM 888 C CA . GLN A 1 113 ? 15.951 0.595 -10.470 1.00 83.06 113 GLN A CA 1
ATOM 889 C C . GLN A 1 113 ? 15.270 -0.786 -10.569 1.00 83.06 113 GLN A C 1
ATOM 891 O O . GLN A 1 113 ? 14.960 -1.267 -11.657 1.00 83.06 113 GLN A O 1
ATOM 896 N N . TYR A 1 114 ? 14.942 -1.403 -9.432 1.00 86.56 114 TYR A N 1
ATOM 897 C CA . TYR A 1 114 ? 14.200 -2.667 -9.361 1.00 86.56 114 TYR A CA 1
ATOM 898 C C . TYR A 1 114 ? 12.679 -2.440 -9.427 1.00 86.56 114 TYR A C 1
ATOM 900 O O . TYR A 1 114 ? 11.934 -2.865 -8.540 1.00 86.56 114 TYR A O 1
ATOM 908 N N . PHE A 1 115 ? 12.199 -1.759 -10.475 1.00 82.81 115 PHE A N 1
ATOM 909 C CA . PHE A 1 115 ? 10.797 -1.323 -10.599 1.00 82.81 115 PHE A CA 1
ATOM 910 C C . PHE A 1 115 ? 9.789 -2.481 -10.575 1.00 82.81 115 PHE A C 1
ATOM 912 O O . PHE A 1 115 ? 8.733 -2.376 -9.951 1.00 82.81 115 PHE A O 1
ATOM 919 N N . GLU A 1 116 ? 10.140 -3.608 -11.193 1.00 85.62 116 GLU A N 1
ATOM 920 C CA . GLU A 1 116 ? 9.309 -4.817 -11.250 1.00 85.62 116 GLU A CA 1
ATOM 921 C C . GLU A 1 116 ? 9.026 -5.407 -9.862 1.00 85.62 116 GLU A C 1
ATOM 923 O O . GLU A 1 116 ? 7.956 -5.967 -9.618 1.00 85.62 116 GLU A O 1
ATOM 928 N N . TYR A 1 117 ? 9.950 -5.215 -8.918 1.00 87.50 117 TYR A N 1
ATOM 929 C CA . TYR A 1 117 ? 9.852 -5.760 -7.568 1.00 87.50 117 TYR A CA 1
ATOM 930 C C . TYR A 1 117 ? 9.163 -4.817 -6.576 1.00 87.50 117 TYR A C 1
ATOM 932 O O . TYR A 1 117 ? 8.783 -5.253 -5.488 1.00 87.50 117 TYR A O 1
ATOM 940 N N . VAL A 1 118 ? 8.937 -3.548 -6.938 1.00 88.62 118 VAL A N 1
ATOM 941 C CA . VAL A 1 118 ? 8.307 -2.557 -6.047 1.00 88.62 118 VAL A CA 1
ATOM 942 C C . VAL A 1 118 ? 6.938 -3.042 -5.581 1.00 88.62 118 VAL A C 1
ATOM 944 O O . VAL A 1 118 ? 6.667 -3.103 -4.384 1.00 88.62 118 VAL A O 1
ATOM 947 N N . THR A 1 119 ? 6.075 -3.420 -6.524 1.00 89.69 119 THR A N 1
ATOM 948 C CA . THR A 1 119 ? 4.700 -3.837 -6.226 1.00 89.69 119 THR A CA 1
ATOM 949 C C . THR A 1 119 ? 4.622 -5.138 -5.418 1.00 89.69 119 THR A C 1
ATOM 951 O O . THR A 1 119 ? 3.917 -5.143 -4.405 1.00 89.69 119 THR A O 1
ATOM 954 N N . PRO A 1 120 ? 5.310 -6.241 -5.785 1.00 92.00 120 PRO A N 1
ATOM 955 C CA . PRO A 1 120 ? 5.264 -7.461 -4.981 1.00 92.00 120 PRO A CA 1
ATOM 956 C C . PRO A 1 120 ? 5.853 -7.262 -3.577 1.00 92.00 120 PRO A C 1
ATOM 958 O O . PRO A 1 120 ? 5.256 -7.739 -2.611 1.00 92.00 120 PRO A O 1
ATOM 961 N N . VAL A 1 121 ? 6.948 -6.505 -3.422 1.00 92.38 121 VAL A N 1
ATOM 962 C CA . VAL A 1 121 ? 7.519 -6.199 -2.095 1.00 92.38 121 VAL A CA 1
ATOM 963 C C . VAL A 1 121 ? 6.563 -5.337 -1.269 1.00 92.38 121 VAL A C 1
ATOM 965 O O . VAL A 1 121 ? 6.326 -5.642 -0.097 1.00 92.38 121 VAL A O 1
ATOM 968 N N . PHE A 1 122 ? 5.953 -4.316 -1.878 1.00 90.62 122 PHE A N 1
ATOM 969 C CA . PHE A 1 122 ? 4.937 -3.486 -1.233 1.00 90.62 122 PHE A CA 1
ATOM 970 C C . PHE A 1 122 ? 3.758 -4.329 -0.728 1.00 90.62 122 PHE A C 1
ATOM 972 O O . PHE A 1 122 ? 3.389 -4.231 0.441 1.00 90.62 122 PHE A O 1
ATOM 979 N N . LEU A 1 123 ? 3.198 -5.198 -1.575 1.00 91.25 123 LEU A N 1
ATOM 980 C CA . LEU A 1 123 ? 2.073 -6.071 -1.223 1.00 91.25 123 LEU A CA 1
ATOM 981 C C . LEU A 1 123 ? 2.427 -7.053 -0.101 1.00 91.25 123 LEU A C 1
ATOM 983 O O . LEU A 1 123 ? 1.613 -7.278 0.796 1.00 91.25 123 LEU A O 1
ATOM 987 N N . LEU A 1 124 ? 3.639 -7.611 -0.120 1.00 92.62 124 LEU A N 1
ATOM 988 C CA . LEU A 1 124 ? 4.106 -8.557 0.892 1.00 92.62 124 LEU A CA 1
ATOM 989 C C . LEU A 1 124 ? 4.285 -7.869 2.251 1.00 92.62 124 LEU A C 1
ATOM 991 O O . LEU A 1 124 ? 3.762 -8.343 3.264 1.00 92.62 124 LEU A O 1
ATOM 995 N N . LEU A 1 125 ? 4.959 -6.717 2.277 1.00 90.75 125 LEU A N 1
ATOM 996 C CA . LEU A 1 125 ? 5.105 -5.914 3.492 1.00 90.75 125 LEU A CA 1
ATOM 997 C C . LEU A 1 125 ? 3.749 -5.431 4.009 1.00 90.75 125 LEU A C 1
ATOM 999 O O . LEU A 1 125 ? 3.512 -5.448 5.217 1.00 90.75 125 LEU A O 1
ATOM 1003 N N . TYR A 1 126 ? 2.835 -5.065 3.110 1.00 88.62 126 TYR A N 1
ATOM 1004 C CA . TYR A 1 126 ? 1.482 -4.661 3.468 1.00 88.62 126 TYR A CA 1
ATOM 1005 C C . TYR A 1 126 ? 0.696 -5.824 4.092 1.00 88.62 126 TYR A C 1
ATOM 1007 O O . TYR A 1 126 ? 0.054 -5.655 5.132 1.00 88.62 126 TYR A O 1
ATOM 1015 N N . ALA A 1 127 ? 0.811 -7.031 3.528 1.00 89.94 127 ALA A N 1
ATOM 1016 C CA . ALA A 1 127 ? 0.216 -8.246 4.077 1.00 89.94 127 ALA A CA 1
ATOM 1017 C C . ALA A 1 127 ? 0.739 -8.549 5.489 1.00 89.94 127 ALA A C 1
ATOM 1019 O O . ALA A 1 127 ? -0.061 -8.812 6.395 1.00 89.94 127 ALA A O 1
ATOM 1020 N N . LEU A 1 128 ? 2.061 -8.474 5.687 1.00 87.81 128 LEU A N 1
ATOM 1021 C CA . LEU A 1 128 ? 2.711 -8.684 6.982 1.00 87.81 128 LEU A CA 1
ATOM 1022 C C . LEU A 1 128 ? 2.250 -7.634 7.998 1.00 87.81 128 LEU A C 1
ATOM 1024 O O . LEU A 1 128 ? 1.871 -7.964 9.123 1.00 87.81 128 LEU A O 1
ATOM 1028 N N . TRP A 1 129 ? 2.220 -6.371 7.585 1.00 85.31 129 TRP A N 1
ATOM 1029 C CA . TRP A 1 129 ? 1.781 -5.264 8.419 1.00 85.31 129 TRP A CA 1
ATOM 1030 C C . TRP A 1 129 ? 0.327 -5.432 8.885 1.00 85.31 129 TRP A C 1
ATOM 1032 O O . TRP A 1 129 ? 0.031 -5.282 10.077 1.00 85.31 129 TRP A O 1
ATOM 1042 N N . LEU A 1 130 ? -0.570 -5.852 7.987 1.00 82.62 130 LEU A N 1
ATOM 1043 C CA . LEU A 1 130 ? -1.949 -6.203 8.333 1.00 82.62 130 LEU A CA 1
ATOM 1044 C C . LEU A 1 130 ? -2.032 -7.365 9.341 1.00 82.62 130 LEU A C 1
ATOM 1046 O O . LEU A 1 130 ? -2.893 -7.338 10.227 1.00 82.62 130 LEU A O 1
ATOM 1050 N N . LEU A 1 131 ? -1.138 -8.362 9.263 1.00 82.62 131 LEU A N 1
ATOM 1051 C CA . LEU A 1 131 ? -1.071 -9.451 10.251 1.00 82.62 131 LEU A CA 1
ATOM 1052 C C . LEU A 1 131 ? -0.604 -8.969 11.620 1.00 82.62 131 LEU A C 1
ATOM 1054 O O . LEU A 1 131 ? -1.164 -9.410 12.620 1.00 82.62 131 LEU A O 1
ATOM 1058 N N . VAL A 1 132 ? 0.375 -8.065 11.691 1.00 79.56 132 VAL A N 1
ATOM 1059 C CA . VAL A 1 132 ? 0.824 -7.486 12.971 1.00 79.56 132 VAL A CA 1
ATOM 1060 C C . VAL A 1 132 ? -0.282 -6.616 13.580 1.00 79.56 132 VAL A C 1
ATOM 1062 O O . VAL A 1 132 ? -0.491 -6.611 14.793 1.00 79.56 132 VAL A O 1
ATOM 1065 N N . MET A 1 133 ? -1.066 -5.933 12.741 1.00 70.19 133 MET A N 1
ATOM 1066 C CA . MET A 1 133 ? -2.256 -5.181 13.155 1.00 70.19 133 MET A CA 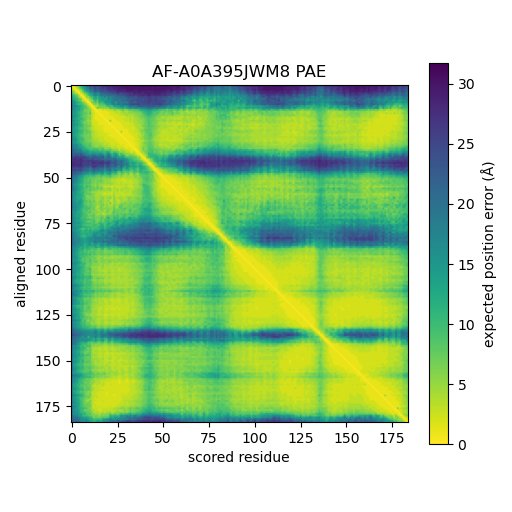1
ATOM 1067 C C . MET A 1 133 ? -3.430 -6.061 13.620 1.00 70.19 133 MET A C 1
ATOM 1069 O O . MET A 1 133 ? -4.377 -5.545 14.239 1.00 70.19 133 MET A O 1
ATOM 1073 N N . LYS A 1 134 ? -3.391 -7.376 13.372 1.00 65.44 134 LYS A N 1
ATOM 1074 C CA . LYS A 1 134 ? -4.414 -8.333 13.811 1.00 65.44 134 LYS A CA 1
ATOM 1075 C C . LYS A 1 134 ? -4.462 -8.374 15.341 1.00 65.44 134 LYS A C 1
ATOM 1077 O O . LYS A 1 134 ? -3.632 -8.993 15.993 1.00 65.44 134 LYS A O 1
ATOM 1082 N N . ASN A 1 135 ? -5.484 -7.752 15.921 1.00 57.75 135 ASN A N 1
ATOM 1083 C CA . ASN A 1 135 ? -5.772 -7.831 17.353 1.00 57.75 135 ASN A CA 1
ATOM 1084 C C . ASN A 1 135 ? -7.099 -8.579 17.584 1.00 57.75 135 ASN A C 1
ATOM 1086 O O . ASN A 1 135 ? -7.889 -8.718 16.646 1.00 57.75 135 ASN A O 1
ATOM 1090 N N . LYS A 1 136 ? -7.371 -9.040 18.816 1.00 44.59 136 LYS A N 1
ATOM 1091 C CA . LYS A 1 136 ? -8.518 -9.911 19.188 1.00 44.59 136 LYS A CA 1
ATOM 1092 C C . LYS A 1 136 ? -9.914 -9.420 18.725 1.00 44.59 136 LYS A C 1
ATOM 1094 O O . LYS A 1 136 ? -10.836 -10.222 18.658 1.00 44.59 136 LYS A O 1
ATOM 1099 N N . LEU A 1 137 ? -10.061 -8.147 18.343 1.00 44.22 137 LEU A N 1
ATOM 1100 C CA . LEU A 1 137 ? -11.291 -7.495 17.851 1.00 44.22 137 LEU A CA 1
ATOM 1101 C C . LEU A 1 137 ? -11.388 -7.347 16.309 1.00 44.22 137 LEU A C 1
ATOM 1103 O O . LEU A 1 137 ? -12.297 -6.680 15.817 1.00 44.22 137 LEU A O 1
ATOM 1107 N N . ARG A 1 138 ? -10.440 -7.900 15.533 1.00 56.28 138 ARG A N 1
ATOM 1108 C CA . ARG A 1 138 ? -10.226 -7.590 14.101 1.00 56.28 138 ARG A CA 1
ATOM 1109 C C . ARG A 1 138 ? -10.038 -8.847 13.226 1.00 56.28 138 ARG A C 1
ATOM 1111 O O . ARG A 1 138 ? -9.016 -8.982 12.558 1.00 56.28 138 ARG A O 1
ATOM 1118 N N . LYS A 1 139 ? -11.000 -9.784 13.236 1.00 58.19 139 LYS A N 1
ATOM 1119 C CA . LYS A 1 139 ? -10.937 -11.025 12.422 1.00 58.19 139 LYS A CA 1
ATOM 1120 C C . LYS A 1 139 ? -10.917 -10.754 10.905 1.00 58.19 139 LYS A C 1
ATOM 1122 O O . LYS A 1 139 ? -10.267 -11.495 10.175 1.00 58.19 139 LYS A O 1
ATOM 1127 N N . ASP A 1 140 ? -11.534 -9.663 10.459 1.00 64.81 140 ASP A N 1
ATOM 1128 C CA . ASP A 1 140 ? -11.776 -9.387 9.035 1.00 64.81 140 ASP A CA 1
ATOM 1129 C C . ASP A 1 140 ? -10.517 -8.957 8.254 1.00 64.81 140 ASP A C 1
ATOM 1131 O O . ASP A 1 140 ? -10.377 -9.264 7.072 1.00 64.81 140 ASP A O 1
ATOM 1135 N N . PHE A 1 141 ? -9.527 -8.348 8.920 1.00 72.50 141 PHE A N 1
ATOM 1136 C CA . PHE A 1 141 ? -8.253 -7.971 8.283 1.00 72.50 141 PHE A CA 1
ATOM 1137 C C . PHE A 1 141 ? -7.405 -9.180 7.862 1.00 72.50 141 PHE A C 1
ATOM 1139 O O . PHE A 1 141 ? -6.512 -9.048 7.025 1.00 72.50 141 PHE A O 1
ATOM 1146 N N . LYS A 1 142 ? -7.697 -10.374 8.402 1.00 76.69 142 LYS A N 1
ATOM 1147 C CA . LYS A 1 142 ? -7.020 -11.614 8.007 1.00 76.69 142 LYS A CA 1
ATOM 1148 C C . LYS A 1 142 ? -7.276 -11.939 6.533 1.00 76.69 142 LYS A C 1
ATOM 1150 O O . LYS A 1 142 ? -6.357 -12.379 5.855 1.00 76.69 142 LYS A O 1
ATOM 1155 N N . MET A 1 143 ? -8.492 -11.699 6.037 1.00 83.19 143 MET A N 1
ATOM 1156 C CA . MET A 1 143 ? -8.849 -12.008 4.650 1.00 83.19 143 MET A CA 1
ATOM 1157 C C . MET A 1 143 ? -8.116 -11.088 3.666 1.00 83.19 143 MET A C 1
ATOM 1159 O O . MET A 1 143 ? -7.531 -11.576 2.705 1.00 83.19 143 MET A O 1
ATOM 1163 N N . ILE A 1 144 ? -8.063 -9.782 3.957 1.00 85.31 144 ILE A N 1
ATOM 1164 C CA . ILE A 1 144 ? -7.330 -8.802 3.134 1.00 85.31 144 ILE A CA 1
ATOM 1165 C C . ILE A 1 144 ? -5.830 -9.115 3.133 1.00 85.31 144 ILE A C 1
ATOM 1167 O O . ILE A 1 144 ? -5.194 -9.073 2.087 1.00 85.31 144 ILE A O 1
ATOM 1171 N N . SER A 1 145 ? -5.263 -9.485 4.285 1.00 87.94 145 SER A N 1
ATOM 1172 C CA . SER A 1 145 ? -3.850 -9.862 4.375 1.00 87.94 145 SER A CA 1
ATOM 1173 C C . SER A 1 145 ? -3.514 -11.102 3.536 1.00 87.94 145 SER A C 1
ATOM 1175 O O . SER A 1 145 ? -2.543 -11.080 2.782 1.00 87.94 145 SER A O 1
ATOM 1177 N N . ILE A 1 146 ? -4.338 -12.155 3.609 1.00 89.69 146 ILE A N 1
ATOM 1178 C CA . ILE A 1 146 ? -4.158 -13.363 2.789 1.00 89.69 146 ILE A CA 1
ATOM 1179 C C . ILE A 1 146 ? -4.242 -13.010 1.301 1.00 89.69 146 ILE A C 1
ATOM 1181 O O . ILE A 1 146 ? -3.388 -13.438 0.528 1.00 89.69 146 ILE A O 1
ATOM 1185 N N . LEU A 1 147 ? -5.219 -12.185 0.909 1.00 91.75 147 LEU A N 1
ATOM 1186 C CA . LEU A 1 147 ? -5.349 -11.706 -0.466 1.00 91.75 147 LEU A CA 1
ATOM 1187 C C . LEU A 1 147 ? -4.077 -10.978 -0.932 1.00 91.75 147 LEU A C 1
ATOM 1189 O O . LEU A 1 147 ? -3.556 -11.290 -1.997 1.00 91.75 147 LEU A O 1
ATOM 1193 N N . CYS A 1 148 ? -3.540 -10.062 -0.121 1.00 91.06 148 CYS A N 1
ATOM 1194 C CA . CYS A 1 148 ? -2.307 -9.335 -0.444 1.00 91.06 148 CYS A CA 1
ATOM 1195 C C . CYS A 1 148 ? -1.110 -10.272 -0.621 1.00 91.06 148 CYS A C 1
ATOM 1197 O O . CYS A 1 148 ? -0.319 -10.085 -1.540 1.00 91.06 148 CYS A O 1
ATOM 1199 N N . PHE A 1 149 ? -0.991 -11.292 0.232 1.00 92.56 149 PHE A N 1
ATOM 1200 C CA . PHE A 1 149 ? 0.078 -12.281 0.131 1.00 92.56 149 PHE A CA 1
ATOM 1201 C C . PHE A 1 149 ? -0.002 -13.079 -1.181 1.00 92.56 149 PHE A C 1
ATOM 1203 O O . PHE A 1 149 ? 1.003 -13.216 -1.874 1.00 92.56 149 PHE A O 1
ATOM 1210 N N . PHE A 1 150 ? -1.198 -13.532 -1.574 1.00 93.62 150 PHE A N 1
ATOM 1211 C CA . PHE A 1 150 ? -1.398 -14.197 -2.868 1.00 93.62 150 PHE A CA 1
ATOM 1212 C C . PHE A 1 150 ? -1.077 -13.277 -4.050 1.00 93.62 150 PHE A C 1
ATOM 1214 O O . PHE A 1 150 ? -0.407 -13.693 -4.992 1.00 93.62 150 PHE A O 1
ATOM 1221 N N . LEU A 1 151 ? -1.505 -12.016 -3.990 1.00 91.75 151 LEU A N 1
ATOM 1222 C CA . LEU A 1 151 ? -1.221 -11.033 -5.036 1.00 91.75 151 LEU A CA 1
ATOM 1223 C C . LEU A 1 151 ? 0.270 -10.715 -5.155 1.00 91.75 151 LEU A C 1
ATOM 1225 O O . LEU A 1 151 ? 0.757 -10.524 -6.266 1.00 91.75 151 LEU A O 1
ATOM 1229 N N . ALA A 1 152 ? 1.001 -10.690 -4.038 1.00 93.00 152 ALA A N 1
ATOM 1230 C CA . ALA A 1 152 ? 2.449 -10.515 -4.046 1.00 93.00 152 ALA A CA 1
ATOM 1231 C C . ALA A 1 152 ? 3.142 -11.654 -4.808 1.00 93.00 152 ALA A C 1
ATOM 1233 O O . ALA A 1 152 ? 4.005 -11.384 -5.639 1.00 93.00 152 ALA A O 1
ATOM 1234 N N . ILE A 1 153 ? 2.721 -12.906 -4.583 1.00 93.12 153 ILE A N 1
ATOM 1235 C CA . ILE A 1 153 ? 3.238 -14.074 -5.313 1.00 93.12 153 ILE A CA 1
ATOM 1236 C C . ILE A 1 153 ? 2.935 -13.942 -6.809 1.00 93.12 153 ILE A C 1
ATOM 1238 O O . ILE A 1 153 ? 3.834 -14.108 -7.628 1.00 93.12 153 ILE A O 1
ATOM 1242 N N . ILE A 1 154 ? 1.700 -13.585 -7.178 1.00 93.06 154 ILE A N 1
ATOM 1243 C CA . ILE A 1 154 ? 1.318 -13.410 -8.588 1.00 93.06 154 ILE A CA 1
ATOM 1244 C C . ILE A 1 154 ? 2.166 -12.320 -9.253 1.00 93.06 154 ILE A C 1
ATOM 1246 O O . ILE A 1 154 ? 2.684 -12.548 -10.339 1.00 93.06 154 ILE A O 1
ATOM 1250 N N . CYS A 1 155 ? 2.356 -11.168 -8.604 1.00 91.50 155 CYS A N 1
ATOM 1251 C CA . CYS A 1 155 ? 3.209 -10.098 -9.127 1.00 91.50 155 CYS A CA 1
ATOM 1252 C C . CYS A 1 155 ? 4.685 -10.498 -9.221 1.00 91.50 155 CYS A C 1
ATOM 1254 O O . CYS A 1 155 ? 5.386 -9.996 -10.091 1.00 91.50 155 CYS A O 1
ATOM 1256 N N . PHE A 1 156 ? 5.165 -11.375 -8.335 1.00 91.12 156 PHE A N 1
ATOM 1257 C CA . PHE A 1 156 ? 6.532 -11.887 -8.401 1.00 91.12 156 PHE A CA 1
ATOM 1258 C C . PHE A 1 156 ? 6.723 -12.838 -9.590 1.00 91.12 156 PHE A C 1
ATOM 1260 O O . PHE A 1 156 ? 7.759 -12.798 -10.244 1.00 91.12 156 PHE A O 1
ATOM 1267 N N . LEU A 1 157 ? 5.719 -13.669 -9.896 1.00 91.12 157 LEU A N 1
ATOM 1268 C CA . LEU A 1 157 ? 5.740 -14.561 -11.062 1.00 91.12 157 LEU A CA 1
ATOM 1269 C C . LEU A 1 157 ? 5.486 -13.808 -12.377 1.00 91.12 157 LEU A C 1
ATOM 1271 O O . LEU A 1 157 ? 6.032 -14.178 -13.413 1.00 91.12 157 LEU A O 1
ATOM 1275 N N . ILE A 1 158 ? 4.624 -12.788 -12.347 1.00 91.94 158 ILE A N 1
ATOM 1276 C CA . ILE A 1 158 ? 4.165 -12.032 -13.516 1.00 91.94 158 ILE A CA 1
ATOM 1277 C C . ILE A 1 158 ? 4.271 -10.530 -13.197 1.00 91.94 158 ILE A C 1
ATOM 1279 O O . ILE A 1 158 ? 3.291 -9.925 -12.743 1.00 91.94 158 ILE A O 1
ATOM 1283 N N . PRO A 1 159 ? 5.431 -9.894 -13.461 1.00 86.50 159 PRO A N 1
ATOM 1284 C CA . PRO A 1 159 ? 5.654 -8.480 -13.151 1.00 86.50 159 PRO A CA 1
ATOM 1285 C C . PRO A 1 159 ? 4.629 -7.532 -13.780 1.00 86.50 159 PRO A C 1
ATOM 1287 O O . PRO A 1 159 ? 4.261 -6.527 -13.179 1.00 86.50 159 PRO A O 1
ATOM 1290 N N . SER A 1 160 ? 4.085 -7.872 -14.955 1.00 87.62 160 SER A N 1
ATOM 1291 C CA . SER A 1 160 ? 3.061 -7.077 -15.648 1.00 87.62 160 SER A CA 1
ATOM 1292 C C . SER A 1 160 ? 1.707 -7.021 -14.923 1.00 87.62 160 SER A C 1
ATOM 1294 O O . SER A 1 160 ? 0.879 -6.164 -15.239 1.00 87.62 160 SER A O 1
ATOM 1296 N N . TYR A 1 161 ? 1.475 -7.875 -13.919 1.00 90.00 161 TYR A N 1
ATOM 1297 C CA . TYR A 1 161 ? 0.211 -7.937 -13.176 1.00 90.00 161 TYR A CA 1
ATOM 1298 C C . TYR A 1 161 ? 0.092 -6.887 -12.055 1.00 90.00 161 TYR A C 1
ATOM 1300 O O . TYR A 1 161 ? -0.932 -6.810 -11.371 1.00 90.00 161 TYR A O 1
ATOM 1308 N N . TRP A 1 162 ? 1.112 -6.040 -11.876 1.00 91.06 162 TRP A N 1
ATOM 1309 C CA . TRP A 1 162 ? 1.183 -5.029 -10.817 1.00 91.06 162 TRP A CA 1
ATOM 1310 C C . TRP A 1 162 ? -0.064 -4.125 -10.737 1.00 91.06 162 TRP A C 1
ATOM 1312 O O . TRP A 1 162 ? -0.595 -3.890 -9.649 1.00 91.06 162 TRP A O 1
ATOM 1322 N N . TYR A 1 163 ? -0.577 -3.669 -11.885 1.00 90.38 163 TYR A N 1
ATOM 1323 C CA . TYR A 1 163 ? -1.728 -2.763 -11.960 1.00 90.38 163 TYR A CA 1
ATOM 1324 C C . TYR A 1 163 ? -3.020 -3.438 -11.487 1.00 90.38 163 TYR A C 1
ATOM 1326 O O . TYR A 1 163 ? -3.787 -2.866 -10.705 1.00 90.38 163 TYR A O 1
ATOM 1334 N N . SER A 1 164 ? -3.247 -4.674 -11.936 1.00 92.00 164 SER A N 1
ATOM 1335 C CA . SER A 1 164 ? -4.405 -5.480 -11.550 1.00 92.00 164 SER A CA 1
ATOM 1336 C C . SER A 1 164 ? -4.376 -5.794 -10.057 1.00 92.00 164 SER A C 1
ATOM 1338 O O . SER A 1 164 ? -5.399 -5.673 -9.386 1.00 92.00 164 SER A O 1
ATOM 1340 N N . SER A 1 165 ? -3.199 -6.114 -9.512 1.00 92.12 165 SER A N 1
ATOM 1341 C CA . SER A 1 165 ? -3.028 -6.384 -8.084 1.00 92.12 165 SER A CA 1
ATOM 1342 C C . SER A 1 165 ? -3.325 -5.164 -7.209 1.00 92.12 165 SER A C 1
ATOM 1344 O O . SER A 1 165 ? -4.072 -5.279 -6.237 1.00 92.12 165 SER A O 1
ATOM 1346 N N . LEU A 1 166 ? -2.809 -3.980 -7.559 1.00 90.50 166 LEU A N 1
ATOM 1347 C CA . LEU A 1 166 ? -3.123 -2.747 -6.821 1.00 90.50 166 LEU A CA 1
ATOM 1348 C C . LEU A 1 166 ? -4.606 -2.370 -6.932 1.00 90.50 166 LEU A C 1
ATOM 1350 O O . LEU A 1 166 ? -5.213 -1.936 -5.951 1.00 90.50 166 LEU A O 1
ATOM 1354 N N . SER A 1 167 ? -5.211 -2.587 -8.100 1.00 91.19 167 SER A N 1
ATOM 1355 C CA . SER A 1 167 ? -6.639 -2.330 -8.300 1.00 91.19 167 SER A CA 1
ATOM 1356 C C . SER A 1 167 ? -7.503 -3.262 -7.449 1.00 91.19 167 SER A C 1
ATOM 1358 O O . SER A 1 167 ? -8.428 -2.810 -6.773 1.00 91.19 167 SER A O 1
ATOM 1360 N N . LEU A 1 168 ? -7.169 -4.555 -7.406 1.00 92.81 168 LEU A N 1
ATOM 1361 C CA . LEU A 1 168 ? -7.874 -5.534 -6.581 1.00 92.81 168 LEU A CA 1
ATOM 1362 C C . LEU A 1 168 ? -7.698 -5.247 -5.082 1.00 92.81 168 LEU A C 1
ATOM 1364 O O . LEU A 1 168 ? -8.655 -5.391 -4.321 1.00 92.81 168 LEU A O 1
ATOM 1368 N N . LEU A 1 169 ? -6.519 -4.778 -4.661 1.00 91.12 169 LEU A N 1
ATOM 1369 C CA . LEU A 1 169 ? -6.295 -4.291 -3.299 1.00 91.12 169 LEU A CA 1
ATOM 1370 C C . LEU A 1 169 ? -7.232 -3.119 -2.962 1.00 91.12 169 LEU A C 1
ATOM 1372 O O . LEU A 1 169 ? -7.872 -3.119 -1.907 1.00 91.12 169 LEU A O 1
ATOM 1376 N N . GLY A 1 170 ? -7.363 -2.149 -3.872 1.00 88.75 170 GLY A N 1
ATOM 1377 C CA . GLY A 1 170 ? -8.299 -1.033 -3.725 1.00 88.75 170 GLY A CA 1
ATOM 1378 C C . GLY A 1 170 ? -9.754 -1.497 -3.593 1.00 88.75 170 GLY A C 1
ATOM 1379 O O . GLY A 1 170 ? -10.452 -1.098 -2.658 1.00 88.75 170 GLY A O 1
ATOM 1380 N N . ILE A 1 171 ? -10.192 -2.412 -4.463 1.00 90.38 171 ILE A N 1
ATOM 1381 C CA . ILE A 1 171 ? -11.542 -3.003 -4.428 1.00 90.38 171 ILE A CA 1
ATOM 1382 C C . ILE A 1 171 ? -11.783 -3.764 -3.118 1.00 90.38 171 ILE A C 1
ATOM 1384 O O . ILE A 1 171 ? -12.859 -3.645 -2.522 1.00 90.38 171 ILE A O 1
ATOM 1388 N N . ALA A 1 172 ? -10.791 -4.509 -2.625 1.00 89.62 172 ALA A N 1
ATOM 1389 C CA . ALA A 1 172 ? -10.886 -5.218 -1.353 1.00 89.62 172 ALA A CA 1
ATOM 1390 C C . ALA A 1 172 ? -11.103 -4.246 -0.181 1.00 89.62 172 ALA A C 1
ATOM 1392 O O . ALA A 1 172 ? -11.956 -4.492 0.677 1.00 89.62 172 ALA A O 1
ATOM 1393 N N . HIS A 1 173 ? -10.404 -3.106 -0.174 1.00 86.06 173 HIS A N 1
ATOM 1394 C CA . HIS A 1 173 ? -10.597 -2.054 0.826 1.00 86.06 173 HIS A CA 1
ATOM 1395 C C . HIS A 1 173 ? -11.968 -1.381 0.755 1.00 86.06 173 HIS A C 1
ATOM 1397 O O . HIS A 1 173 ? -12.561 -1.109 1.806 1.00 86.06 173 HIS A O 1
ATOM 1403 N N . ILE A 1 174 ? -12.490 -1.147 -0.451 1.00 86.94 174 ILE A N 1
ATOM 1404 C CA . ILE A 1 174 ? -13.840 -0.603 -0.649 1.00 86.94 174 ILE A CA 1
ATOM 1405 C C . ILE A 1 174 ? -14.880 -1.593 -0.131 1.00 86.94 174 ILE A C 1
ATOM 1407 O O . ILE A 1 174 ? -15.707 -1.230 0.703 1.00 86.94 174 ILE A O 1
ATOM 1411 N N . THR A 1 175 ? -14.793 -2.854 -0.554 1.00 87.00 175 THR A N 1
ATOM 1412 C CA . THR A 1 175 ? -15.731 -3.915 -0.159 1.00 87.00 175 THR A CA 1
ATOM 1413 C C . THR A 1 175 ? -15.746 -4.090 1.359 1.00 87.00 175 THR A C 1
ATOM 1415 O O . THR A 1 175 ? -16.808 -4.115 1.982 1.00 87.00 175 THR A O 1
ATOM 1418 N N . TYR A 1 176 ? -14.569 -4.115 1.986 1.00 83.88 176 TYR A N 1
ATOM 1419 C CA . TYR A 1 176 ? -14.453 -4.157 3.441 1.00 83.88 176 TYR A CA 1
ATOM 1420 C C . TYR A 1 176 ? -15.059 -2.916 4.119 1.00 83.88 176 TYR A C 1
ATOM 1422 O O . TYR A 1 176 ? -15.751 -3.028 5.137 1.00 83.88 176 TYR A O 1
ATOM 1430 N 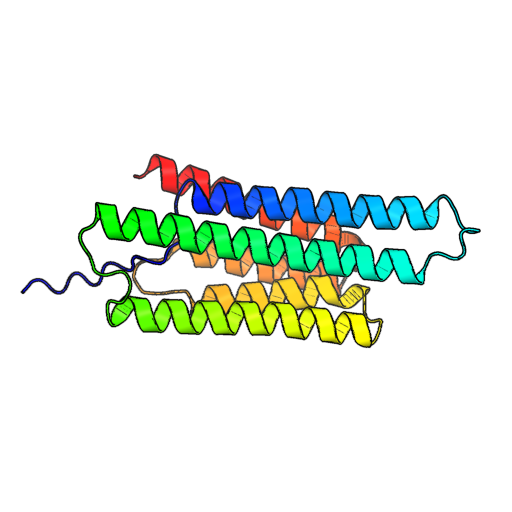N . GLY A 1 177 ? -14.850 -1.730 3.546 1.00 79.88 177 GLY A N 1
ATOM 1431 C CA . GLY A 1 177 ? -15.458 -0.490 4.019 1.00 79.88 177 GLY A CA 1
ATOM 1432 C C . GLY A 1 177 ? -16.987 -0.525 3.980 1.00 79.88 177 GLY A C 1
ATOM 1433 O O . GLY A 1 177 ? -17.624 -0.195 4.976 1.00 79.88 177 GLY A O 1
ATOM 1434 N N . VAL A 1 178 ? -17.578 -1.007 2.885 1.00 82.62 178 VAL A N 1
ATOM 1435 C CA . VAL A 1 178 ? -19.038 -1.138 2.731 1.00 82.62 178 VAL A CA 1
ATOM 1436 C C . VAL A 1 178 ? -19.618 -2.135 3.740 1.00 82.62 178 VAL A C 1
ATOM 1438 O O . VAL A 1 178 ? -20.565 -1.805 4.455 1.00 82.62 178 VAL A O 1
ATOM 1441 N N . ILE A 1 179 ? -19.013 -3.321 3.875 1.00 81.00 179 ILE A N 1
ATOM 1442 C CA . ILE A 1 179 ? -19.476 -4.357 4.818 1.00 81.00 179 ILE A CA 1
ATOM 1443 C C . ILE A 1 179 ? -19.408 -3.857 6.266 1.00 81.00 179 ILE A C 1
ATOM 1445 O O . ILE A 1 179 ? -20.294 -4.140 7.072 1.00 81.00 179 ILE A O 1
ATOM 1449 N N . THR A 1 180 ? -18.355 -3.115 6.615 1.00 73.38 180 THR A N 1
ATOM 1450 C CA . THR A 1 180 ? -18.203 -2.572 7.972 1.00 73.38 180 THR A CA 1
ATOM 1451 C C . THR A 1 180 ? -19.073 -1.347 8.234 1.00 73.38 180 THR A C 1
ATOM 1453 O O . THR A 1 180 ? -19.435 -1.132 9.386 1.00 73.38 180 THR A O 1
ATOM 1456 N N . HIS A 1 181 ? -19.440 -0.580 7.203 1.00 66.81 181 HIS A N 1
ATOM 1457 C CA . HIS A 1 181 ? -20.405 0.515 7.316 1.00 66.81 181 HIS A CA 1
ATOM 1458 C C . HIS A 1 181 ? -21.825 -0.008 7.555 1.00 66.81 181 HIS A C 1
ATOM 1460 O O . HIS A 1 181 ? -22.520 0.498 8.422 1.00 66.81 181 HIS A O 1
ATOM 1466 N N . SER A 1 182 ? -22.234 -1.065 6.845 1.00 58.38 182 SER A N 1
ATOM 1467 C CA . SER A 1 182 ? -23.571 -1.663 6.987 1.00 58.38 182 SER A CA 1
ATOM 1468 C C . SER A 1 182 ? -23.827 -2.324 8.350 1.00 58.38 182 SER A C 1
ATOM 1470 O O . SER A 1 182 ? -24.972 -2.644 8.655 1.00 58.38 182 SER A O 1
ATOM 1472 N N . LYS A 1 183 ? -22.779 -2.588 9.142 1.00 50.25 183 LYS A N 1
ATOM 1473 C CA . LYS A 1 183 ? -22.868 -3.189 10.486 1.00 50.25 183 LYS A CA 1
ATOM 1474 C C . LYS A 1 183 ? -22.732 -2.165 11.623 1.00 50.25 183 LYS A C 1
ATOM 1476 O O . LYS A 1 183 ? -22.713 -2.580 12.782 1.00 50.25 183 LYS A O 1
ATOM 1481 N N . SER A 1 184 ? -22.528 -0.887 11.297 1.00 46.94 184 SER A N 1
ATOM 1482 C CA . SER A 1 184 ? -22.418 0.215 12.262 1.00 46.94 184 SER A CA 1
ATOM 1483 C C . SER A 1 184 ? -23.762 0.883 12.488 1.00 46.94 184 SER A C 1
ATOM 1485 O O . SER A 1 184 ? -23.857 1.511 13.564 1.00 46.94 184 SER A O 1
#

Nearest PDB structures (foldseek):
  8qad-assembly1_A  TM=6.605E-01  e=1.305E+00  synthetic construct

Secondary structure (DSSP, 8-state):
------------THHHHHHHHHHHHHHHHHHHHHHHHHH-TT-TTHHHHHHHHHHHHHHHHHHHHHHHHHHHHHHHHHTT--TT-HHHHHHHHHHHHHHHHHHHHHHHHHHTT-HHHHHHHHHHHHHHHHHHT--TT-STHHHHHHHHHHHHHHHHH-GGGHHHHHHHHHHHHHHHHHHHHTT-

pLDDT: mean 76.23, std 15.09, range [28.11, 93.62]

Radius of gyration: 17.78 Å; Cα contacts (8 Å, |Δi|>4): 182; chains: 1; bounding box: 42×29×64 Å

Mean predicted aligned error: 9.02 Å

Sequence (184 aa):
MNNNGSVTFVAKGFASILIGIYFLLGAYFIKSTINNLVTTPHSPTVFSDIYLIVLILFTVLLCCSLTLFIFAKKLAKERQVLLYNISSKKTVTIYTIGIILLFLSSLMLFQYQYFEYVTPVFLLLYALWLLVMKNKLRKDFKMISILCFFLAIICFLIPSYWYSSLSLLGIAHITYGVITHSKS